Protein AF-A0A142D4W0-F1 (afdb_monomer_lite)

Structure (mmCIF, N/CA/C/O backbone):
data_AF-A0A142D4W0-F1
#
_entry.id   AF-A0A142D4W0-F1
#
loop_
_atom_site.group_PDB
_atom_site.id
_atom_site.type_symbol
_atom_site.label_atom_id
_atom_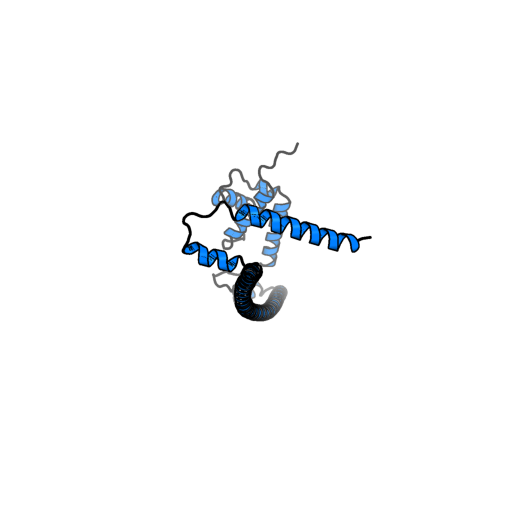site.label_alt_id
_atom_site.label_comp_id
_atom_site.label_asym_id
_atom_site.label_entity_id
_atom_site.label_seq_id
_atom_site.pdbx_PDB_ins_code
_atom_site.Cartn_x
_atom_site.Cartn_y
_atom_site.Cartn_z
_atom_site.occupancy
_atom_site.B_iso_or_equiv
_atom_site.auth_seq_id
_atom_site.auth_comp_id
_atom_site.auth_asym_id
_atom_site.auth_atom_id
_atom_site.pdbx_PDB_model_num
ATOM 1 N N . MET A 1 1 ? -23.364 27.785 -32.960 1.00 37.31 1 MET A N 1
ATOM 2 C CA . MET A 1 1 ? -23.782 26.715 -32.029 1.00 37.31 1 MET A CA 1
ATOM 3 C C . MET A 1 1 ? -22.884 25.505 -32.248 1.00 37.31 1 MET A C 1
ATOM 5 O O . MET A 1 1 ? -22.801 25.028 -33.374 1.00 37.31 1 MET A O 1
ATOM 9 N N . SER A 1 2 ? -22.108 25.099 -31.237 1.00 41.75 2 SER A N 1
ATOM 10 C CA . SER A 1 2 ? -21.179 23.963 -31.346 1.00 41.75 2 SER A CA 1
ATOM 11 C C . SER A 1 2 ? -21.981 22.665 -31.352 1.00 41.75 2 SER A C 1
ATOM 13 O O . SER A 1 2 ? -22.757 22.450 -30.429 1.00 41.75 2 SER A O 1
ATOM 15 N N . LYS A 1 3 ? -21.796 21.809 -32.367 1.00 51.06 3 LYS A N 1
ATOM 16 C CA . LYS A 1 3 ? -22.338 20.440 -32.358 1.00 51.06 3 LYS A CA 1
ATOM 17 C C . LYS A 1 3 ? -21.928 19.757 -31.052 1.00 51.06 3 LYS A C 1
ATOM 19 O O . LYS A 1 3 ? -20.747 19.806 -30.696 1.00 51.06 3 LYS A O 1
ATOM 24 N N . GLU A 1 4 ? -22.885 19.145 -30.363 1.00 53.66 4 GLU A N 1
ATOM 25 C CA . GLU A 1 4 ? -22.605 18.303 -29.202 1.00 53.66 4 GLU A CA 1
ATOM 26 C C . GLU A 1 4 ? -21.584 17.236 -29.601 1.00 53.66 4 GLU A C 1
ATOM 28 O O . GLU A 1 4 ? -21.708 16.564 -30.633 1.00 53.66 4 GLU A O 1
ATOM 33 N N . LYS A 1 5 ? -20.498 17.144 -28.831 1.00 60.66 5 LYS A N 1
ATOM 34 C CA . LYS A 1 5 ? -19.489 16.116 -29.058 1.00 60.66 5 LYS A CA 1
ATOM 35 C C . LYS A 1 5 ? -20.117 14.784 -28.670 1.00 60.66 5 LYS A C 1
ATOM 37 O O . LYS A 1 5 ? -20.466 14.595 -27.515 1.00 60.66 5 LYS A O 1
ATOM 42 N N . LYS A 1 6 ? -20.208 13.866 -29.634 1.00 72.00 6 LYS A N 1
ATOM 43 C CA . LYS A 1 6 ? -20.750 12.510 -29.448 1.00 72.00 6 LYS A CA 1
ATOM 44 C C . LYS A 1 6 ? -20.040 11.702 -28.347 1.00 72.00 6 LYS A C 1
ATOM 46 O O . LYS A 1 6 ? -20.638 10.778 -27.823 1.00 72.00 6 LYS A O 1
ATOM 51 N N . PHE A 1 7 ? -18.792 12.050 -28.028 1.00 81.31 7 PHE A N 1
ATOM 52 C CA . PHE A 1 7 ? -18.017 11.446 -26.947 1.00 81.31 7 PHE A CA 1
ATOM 53 C C . PHE A 1 7 ? -17.414 12.537 -26.067 1.00 81.31 7 PHE A C 1
ATOM 55 O O . PHE A 1 7 ? -16.844 13.513 -26.584 1.00 81.31 7 PHE A O 1
ATOM 62 N N . THR A 1 8 ? -17.528 12.369 -24.755 1.00 85.44 8 THR A N 1
ATOM 63 C CA . THR A 1 8 ? -16.923 13.263 -23.768 1.00 85.44 8 THR A CA 1
ATOM 64 C C . THR A 1 8 ? -15.415 13.030 -23.691 1.00 85.44 8 THR A C 1
ATOM 66 O O . THR A 1 8 ? -14.876 12.025 -24.160 1.00 85.44 8 THR A O 1
ATOM 69 N N . THR A 1 9 ? -14.685 13.991 -23.127 1.00 82.19 9 THR A N 1
ATOM 70 C CA . THR A 1 9 ? -13.239 13.825 -22.936 1.00 82.19 9 THR A CA 1
ATOM 71 C C . THR A 1 9 ? -12.930 12.690 -21.954 1.00 82.19 9 THR A C 1
ATOM 73 O O . THR A 1 9 ? -11.966 11.962 -22.173 1.00 82.19 9 THR A O 1
ATOM 76 N N . GLU A 1 10 ? -13.760 12.506 -20.926 1.00 82.50 10 GLU A N 1
ATOM 77 C CA . GLU A 1 10 ? -13.628 11.435 -19.929 1.00 82.50 10 GLU A CA 1
ATOM 78 C C . GLU A 1 10 ? -13.806 10.050 -20.558 1.00 82.50 10 GLU A C 1
ATOM 80 O O . GLU A 1 10 ? -12.958 9.182 -20.373 1.00 82.50 10 GLU A O 1
ATOM 85 N N . GLU A 1 11 ? -14.805 9.872 -21.426 1.00 83.69 11 GLU A N 1
ATOM 86 C CA . GLU A 1 11 ? -14.996 8.615 -22.162 1.00 83.69 11 GLU A CA 1
ATOM 87 C C . GLU A 1 11 ? -13.780 8.274 -23.035 1.00 83.69 11 GLU A C 1
ATOM 89 O O . GLU A 1 11 ? -13.332 7.128 -23.095 1.00 83.69 11 GLU A O 1
ATOM 94 N N . LEU A 1 12 ? -13.193 9.275 -23.697 1.00 87.38 12 LEU A N 1
ATOM 95 C CA . LEU A 1 12 ? -11.980 9.077 -24.493 1.00 87.38 12 LEU A CA 1
ATOM 96 C C . LEU A 1 12 ? -10.762 8.743 -23.617 1.00 87.38 12 LEU A C 1
ATOM 98 O O . LEU A 1 12 ? -9.887 7.994 -24.060 1.00 87.38 12 LEU A O 1
ATOM 102 N N . TYR A 1 13 ? -10.700 9.270 -22.391 1.00 83.94 13 TYR A N 1
ATOM 103 C CA . TYR A 1 13 ? -9.669 8.927 -21.413 1.00 83.94 13 TYR A CA 1
ATOM 104 C C . TYR A 1 13 ? -9.799 7.493 -20.917 1.00 83.94 13 TYR A C 1
ATOM 106 O O . TYR A 1 13 ? -8.798 6.777 -20.893 1.00 83.94 13 TYR A O 1
ATOM 114 N N . ASP A 1 14 ? -11.008 7.052 -20.594 1.00 82.19 14 ASP A N 1
ATOM 115 C CA . ASP A 1 14 ? -11.258 5.690 -20.131 1.00 82.19 14 ASP A CA 1
ATOM 116 C C . ASP A 1 14 ? -10.886 4.660 -21.197 1.00 82.19 14 ASP A C 1
ATOM 118 O O . ASP A 1 14 ? -10.256 3.642 -20.904 1.00 82.19 14 ASP A O 1
ATOM 122 N N . ILE A 1 15 ? -11.188 4.956 -22.462 1.00 85.38 15 ILE A N 1
ATOM 123 C CA . ILE A 1 15 ? -10.807 4.108 -23.595 1.00 85.38 15 ILE A CA 1
ATOM 124 C C . ILE A 1 15 ? -9.288 4.032 -23.747 1.00 85.38 15 ILE A C 1
ATOM 126 O O . ILE A 1 15 ? -8.749 2.950 -23.977 1.00 85.38 15 ILE A O 1
ATOM 130 N N . LEU A 1 16 ? -8.575 5.154 -23.597 1.00 83.56 16 LEU A N 1
ATOM 131 C CA . LEU A 1 16 ? -7.109 5.150 -23.602 1.00 83.56 16 LEU A CA 1
ATOM 132 C C . LEU A 1 16 ? -6.552 4.351 -22.432 1.00 83.56 16 LEU A C 1
ATOM 134 O O . LEU A 1 16 ? -5.602 3.594 -22.612 1.00 83.56 16 LEU A O 1
ATOM 138 N N . HIS A 1 17 ? -7.129 4.515 -21.244 1.00 80.69 17 HIS A N 1
ATOM 139 C CA . HIS A 1 17 ? -6.673 3.823 -20.053 1.00 80.69 17 HIS A CA 1
ATOM 140 C C . HIS A 1 17 ? -6.803 2.308 -20.221 1.00 80.69 17 HIS A C 1
ATOM 142 O O . HIS A 1 17 ? -5.811 1.598 -20.060 1.00 80.69 17 HIS A O 1
ATOM 148 N N . LYS A 1 18 ? -7.973 1.830 -20.660 1.00 81.38 18 LYS A N 1
ATOM 149 C CA . LYS A 1 18 ? -8.213 0.416 -20.985 1.00 81.38 18 LYS A CA 1
ATOM 150 C C . LYS A 1 18 ? -7.285 -0.071 -22.097 1.00 81.38 18 LYS A C 1
ATOM 152 O O . LYS A 1 18 ? -6.592 -1.066 -21.927 1.00 81.38 18 LYS A O 1
ATOM 157 N N . PHE A 1 19 ? -7.140 0.699 -23.180 1.00 81.94 19 PHE A N 1
ATOM 158 C CA . PHE A 1 19 ? -6.217 0.373 -24.272 1.00 81.94 19 PHE A CA 1
ATOM 159 C C . PHE A 1 19 ? -4.785 0.120 -23.782 1.00 81.94 19 PHE A C 1
ATOM 161 O O . PHE A 1 19 ? -4.140 -0.822 -24.244 1.00 81.94 19 PHE A O 1
ATOM 168 N N . PHE A 1 20 ? -4.276 0.932 -22.852 1.00 75.12 20 PHE A N 1
ATOM 169 C CA . PHE A 1 20 ? -2.932 0.753 -22.296 1.00 75.12 20 PHE A CA 1
ATOM 170 C C . PHE A 1 20 ? -2.852 -0.325 -21.210 1.00 75.12 20 PHE A C 1
ATOM 172 O O . PHE A 1 20 ? -1.804 -0.955 -21.079 1.00 75.12 20 PHE A O 1
ATOM 179 N N . GLN A 1 21 ? -3.920 -0.556 -20.442 1.00 73.88 21 GLN A N 1
ATOM 180 C CA . GLN A 1 21 ? -3.967 -1.639 -19.460 1.00 73.88 21 GLN A CA 1
ATOM 181 C C . GLN A 1 21 ? -3.982 -3.019 -20.127 1.00 73.88 21 GLN A C 1
ATOM 183 O O . GLN A 1 21 ? -3.229 -3.899 -19.709 1.00 73.88 21 GLN A O 1
ATOM 188 N N . ASP A 1 22 ? -4.767 -3.177 -21.190 1.00 68.50 22 ASP A N 1
ATOM 189 C CA . ASP A 1 22 ? -5.006 -4.473 -21.831 1.00 68.50 22 ASP A CA 1
ATOM 190 C C . ASP A 1 22 ? -3.903 -4.837 -22.842 1.00 68.50 22 ASP A C 1
ATOM 192 O O . ASP A 1 22 ? -3.624 -6.009 -23.090 1.00 68.50 22 ASP A O 1
ATOM 196 N N . ASN A 1 23 ? -3.181 -3.840 -23.374 1.00 64.94 23 ASN A N 1
ATOM 197 C CA . ASN A 1 23 ? -2.041 -4.050 -24.279 1.00 64.94 23 ASN A CA 1
ATOM 198 C C . ASN A 1 23 ? -0.669 -4.072 -23.582 1.00 64.94 23 ASN A C 1
ATOM 200 O O . ASN A 1 23 ? 0.351 -3.930 -24.261 1.00 64.94 23 ASN A O 1
ATOM 204 N N . LYS A 1 24 ? -0.607 -4.300 -22.261 1.00 54.06 24 LYS A N 1
ATOM 205 C CA . LYS A 1 24 ? 0.653 -4.337 -21.485 1.00 54.06 24 LYS A CA 1
ATOM 206 C C . LYS A 1 24 ? 1.750 -5.237 -22.086 1.00 54.06 24 LYS A C 1
ATOM 208 O O . LYS A 1 24 ? 2.922 -4.927 -21.906 1.00 54.06 24 LYS A O 1
ATOM 213 N N . ASN A 1 25 ? 1.392 -6.270 -22.863 1.00 46.41 25 ASN A N 1
ATOM 214 C CA . ASN A 1 25 ? 2.337 -7.250 -23.425 1.00 46.41 25 ASN A CA 1
ATOM 215 C C . ASN A 1 25 ? 2.413 -7.301 -24.970 1.00 46.41 25 ASN A C 1
ATOM 217 O O . ASN A 1 25 ? 3.112 -8.155 -25.513 1.00 46.41 25 ASN A O 1
ATOM 221 N N . LYS A 1 26 ? 1.729 -6.419 -25.720 1.00 49.38 26 LYS A N 1
ATOM 222 C CA . LYS A 1 26 ? 1.736 -6.440 -27.201 1.00 49.38 26 LYS A CA 1
ATOM 223 C C . LYS A 1 26 ? 2.353 -5.160 -27.772 1.00 49.38 26 LYS A C 1
ATOM 225 O O . LYS A 1 26 ? 1.736 -4.106 -27.754 1.00 49.38 26 LYS A O 1
ATOM 230 N N . ASN A 1 27 ? 3.581 -5.272 -28.293 1.00 53.22 27 ASN A N 1
ATOM 231 C CA . ASN A 1 27 ? 4.278 -4.326 -29.185 1.00 53.22 27 ASN A CA 1
ATOM 232 C C . ASN A 1 27 ? 3.726 -2.878 -29.213 1.00 53.22 27 ASN A C 1
ATOM 234 O O . ASN A 1 27 ? 3.114 -2.426 -30.184 1.00 53.22 27 ASN A O 1
ATOM 238 N N . ILE A 1 28 ? 4.059 -2.104 -28.176 1.00 54.72 28 ILE A N 1
ATOM 239 C CA . ILE A 1 28 ? 3.712 -0.678 -27.995 1.00 54.72 28 ILE A CA 1
ATOM 240 C C . ILE A 1 28 ? 4.308 0.226 -29.109 1.00 54.72 28 ILE A C 1
ATOM 242 O O . ILE A 1 28 ? 3.978 1.405 -29.243 1.00 54.72 28 ILE A O 1
ATOM 246 N N . LYS A 1 29 ? 5.140 -0.323 -30.005 1.00 53.28 29 LYS A N 1
ATOM 247 C CA . LYS A 1 29 ? 5.828 0.400 -31.091 1.00 53.28 29 LYS A CA 1
ATOM 248 C C . LYS A 1 29 ? 4.901 1.053 -32.134 1.00 53.28 29 LYS A C 1
ATOM 250 O O . LYS A 1 29 ? 5.391 1.811 -32.968 1.00 53.28 29 LYS A O 1
ATOM 255 N N . LYS A 1 30 ? 3.581 0.822 -32.105 1.00 60.16 30 LYS A N 1
ATOM 256 C CA . LYS A 1 30 ? 2.615 1.460 -33.025 1.00 60.16 30 LYS A CA 1
ATOM 257 C C . LYS A 1 30 ? 1.380 2.046 -32.323 1.00 60.16 30 LYS A C 1
ATOM 259 O O . LYS A 1 30 ? 0.261 1.850 -32.785 1.00 60.16 30 LYS A O 1
ATOM 264 N N . VAL A 1 31 ? 1.535 2.810 -31.237 1.00 71.31 31 VAL A N 1
ATOM 265 C CA . VAL A 1 31 ? 0.403 3.587 -30.681 1.00 71.31 31 VAL A CA 1
ATOM 266 C C . VAL A 1 31 ? -0.005 4.699 -31.662 1.00 71.31 31 VAL A C 1
ATOM 268 O O . VAL A 1 31 ? 0.710 5.692 -31.858 1.00 71.31 31 VAL A O 1
ATOM 271 N N . SER A 1 32 ? -1.170 4.536 -32.290 1.00 81.31 32 SER A N 1
ATOM 272 C CA . SER A 1 32 ? -1.795 5.505 -33.197 1.00 81.31 32 SER A CA 1
ATOM 273 C C . SER A 1 32 ? -3.272 5.680 -32.844 1.00 81.31 32 SER A C 1
ATOM 275 O O . SER A 1 32 ? -3.892 4.757 -32.318 1.00 81.31 32 SER A O 1
ATOM 277 N N . PHE A 1 33 ? -3.846 6.848 -33.151 1.00 84.81 33 PHE A N 1
ATOM 278 C CA . PHE A 1 33 ? -5.273 7.108 -32.922 1.00 84.81 33 PHE A CA 1
ATOM 279 C C . PHE A 1 33 ? -6.174 6.104 -33.651 1.00 84.81 33 PHE A C 1
ATOM 281 O O . PHE A 1 33 ? -7.212 5.723 -33.125 1.00 84.81 33 PHE A O 1
ATOM 288 N N . SER A 1 34 ? -5.751 5.628 -34.824 1.00 84.94 34 SER A N 1
ATOM 289 C CA . SER A 1 34 ? -6.462 4.594 -35.579 1.00 84.94 34 SER A CA 1
ATOM 290 C C . SER A 1 34 ? -6.482 3.256 -34.841 1.00 84.94 34 SER A C 1
ATOM 292 O O . SER A 1 34 ? -7.515 2.599 -34.799 1.00 84.94 34 SER A O 1
ATOM 294 N N . ASN A 1 35 ? -5.375 2.875 -34.199 1.00 83.38 35 ASN A N 1
ATOM 295 C CA . ASN A 1 35 ? -5.307 1.630 -33.430 1.00 83.38 35 ASN A CA 1
ATOM 296 C C . ASN A 1 35 ? -6.150 1.691 -32.153 1.00 83.38 35 ASN A C 1
ATOM 298 O O . ASN A 1 35 ? -6.781 0.701 -31.800 1.00 83.38 35 ASN A O 1
ATOM 302 N N . ILE A 1 36 ? -6.190 2.851 -31.495 1.00 85.44 36 ILE A N 1
ATOM 303 C CA . ILE A 1 36 ? -7.017 3.073 -30.301 1.00 85.44 36 ILE A CA 1
ATOM 304 C C . ILE A 1 36 ? -8.504 3.057 -30.671 1.00 85.44 36 ILE A C 1
ATOM 306 O O . ILE A 1 36 ? -9.298 2.414 -29.994 1.00 85.44 36 ILE A O 1
ATOM 310 N N . ALA A 1 37 ? -8.884 3.703 -31.778 1.00 86.50 37 ALA A N 1
ATOM 311 C CA . ALA A 1 37 ? -10.260 3.668 -32.268 1.00 86.50 37 ALA A CA 1
ATOM 312 C C . ALA A 1 37 ? -10.690 2.250 -32.668 1.00 86.50 37 ALA A C 1
ATOM 314 O O . ALA A 1 37 ? -11.797 1.830 -32.343 1.00 86.50 37 ALA A O 1
ATOM 315 N N . ARG A 1 38 ? -9.796 1.489 -33.314 1.00 85.00 38 ARG A N 1
ATOM 316 C CA . ARG A 1 38 ? -10.044 0.084 -33.644 1.00 85.00 38 ARG A CA 1
ATOM 317 C C . ARG A 1 38 ? -10.259 -0.763 -32.388 1.00 85.00 38 ARG A C 1
ATOM 319 O O . ARG A 1 38 ? -11.248 -1.477 -32.327 1.00 85.00 38 ARG A O 1
ATOM 326 N N . TYR A 1 39 ? -9.405 -0.618 -31.373 1.00 87.19 39 TYR A N 1
ATOM 327 C CA . TYR A 1 39 ? -9.573 -1.289 -30.077 1.00 87.19 39 TYR A CA 1
ATOM 328 C C . TYR A 1 39 ? -10.925 -0.968 -29.432 1.00 87.19 39 TYR A C 1
ATOM 330 O O . TYR A 1 39 ? -11.657 -1.861 -29.021 1.00 87.19 39 TYR A O 1
ATOM 338 N N . ALA A 1 40 ? -11.297 0.311 -29.405 1.00 85.62 40 ALA A N 1
ATOM 339 C CA . ALA A 1 40 ? -12.566 0.741 -28.836 1.00 85.62 40 ALA A CA 1
ATOM 340 C C . ALA A 1 40 ? -13.778 0.126 -29.557 1.00 85.62 40 ALA A C 1
ATOM 342 O O . ALA A 1 40 ? -14.788 -0.171 -28.926 1.00 85.62 40 ALA A O 1
ATOM 343 N N . LYS A 1 41 ? -13.670 -0.089 -30.871 1.00 86.81 41 LYS A N 1
ATOM 344 C CA . LYS A 1 41 ? -14.732 -0.675 -31.691 1.00 86.81 41 LYS A CA 1
ATOM 345 C C . LYS A 1 41 ? -14.795 -2.201 -31.587 1.00 86.81 41 LYS A C 1
ATOM 347 O O . LYS A 1 41 ? -15.884 -2.754 -31.487 1.00 86.81 41 LYS A O 1
ATOM 352 N N . GLU A 1 42 ? -13.647 -2.867 -31.657 1.00 84.06 42 GLU A N 1
ATOM 353 C CA . GLU A 1 42 ? -13.553 -4.329 -31.758 1.00 84.06 42 GLU A CA 1
ATOM 354 C C . GLU A 1 42 ? -13.590 -5.010 -30.387 1.00 84.06 42 GLU A C 1
ATOM 356 O O . GLU A 1 42 ? -14.298 -5.998 -30.238 1.00 84.06 42 GLU A O 1
ATOM 361 N N . GLU A 1 43 ? -12.902 -4.454 -29.387 1.00 85.56 43 GLU A N 1
ATOM 362 C CA . GLU A 1 43 ? -12.722 -5.081 -28.066 1.00 85.56 43 GLU A CA 1
ATOM 363 C C . GLU A 1 43 ? -13.661 -4.490 -27.008 1.00 85.56 43 GLU A C 1
ATOM 365 O O . GLU A 1 43 ? -14.189 -5.203 -26.162 1.00 85.56 43 GLU A O 1
ATOM 370 N N . LEU A 1 44 ? -13.905 -3.174 -27.055 1.00 85.69 44 LEU A N 1
ATOM 371 C CA . LEU A 1 44 ? -14.833 -2.506 -26.128 1.00 85.69 44 LEU A CA 1
ATOM 372 C C . LEU A 1 44 ? -16.253 -2.356 -26.695 1.00 85.69 44 LEU A C 1
ATOM 374 O O . LEU A 1 44 ? -17.134 -1.848 -26.005 1.00 85.69 44 LEU A O 1
ATOM 378 N N . HIS A 1 45 ? -16.470 -2.770 -27.947 1.00 85.56 45 HIS A N 1
ATOM 379 C CA . HIS A 1 45 ? -17.757 -2.711 -28.649 1.00 85.56 45 HIS A CA 1
ATOM 380 C C . HIS A 1 45 ? -18.430 -1.321 -28.667 1.00 85.56 45 HIS A C 1
ATOM 382 O O . HIS A 1 45 ? -19.654 -1.204 -28.747 1.00 85.56 45 HIS A O 1
ATOM 388 N N . ILE A 1 46 ? -17.640 -0.242 -28.643 1.00 85.00 46 ILE A N 1
ATOM 389 C CA . ILE A 1 46 ? -18.138 1.140 -28.651 1.00 85.00 46 ILE A CA 1
ATOM 390 C C . ILE A 1 46 ? -18.469 1.557 -30.087 1.00 85.00 46 ILE A C 1
ATOM 392 O O . ILE A 1 46 ? -17.594 1.703 -30.946 1.00 85.00 46 ILE A O 1
ATOM 396 N N . GLN A 1 47 ? -19.754 1.773 -30.365 1.00 83.62 47 GLN A N 1
ATOM 397 C CA . GLN A 1 47 ? -20.227 2.074 -31.714 1.00 83.62 47 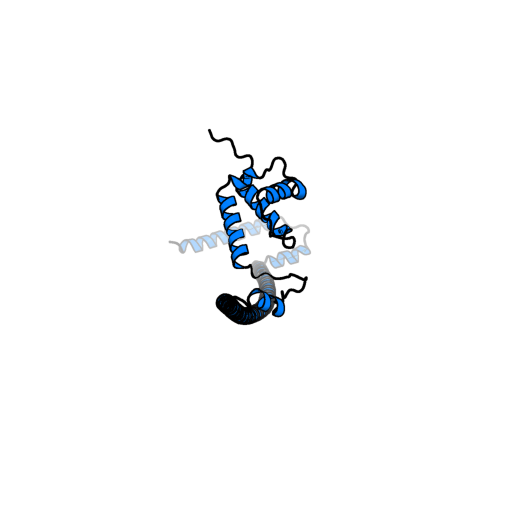GLN A CA 1
ATOM 398 C C . GLN A 1 47 ? -20.002 3.535 -32.123 1.00 83.62 47 GLN A C 1
ATOM 400 O O . GLN A 1 47 ? -20.314 4.483 -31.404 1.00 83.62 47 GLN A O 1
ATOM 405 N N . GLY A 1 48 ? -19.525 3.729 -33.356 1.00 83.38 48 GLY A N 1
ATOM 406 C CA . GLY A 1 48 ? -19.369 5.050 -33.970 1.00 83.38 48 GLY A CA 1
ATOM 407 C C . GLY A 1 48 ? -18.184 5.864 -33.451 1.00 83.38 48 GLY A C 1
ATOM 408 O O . GLY A 1 48 ? -18.119 7.061 -33.738 1.00 83.38 48 GLY A O 1
ATOM 409 N N . ILE A 1 49 ? -17.273 5.236 -32.704 1.00 86.31 49 ILE A N 1
ATOM 410 C CA . ILE A 1 49 ? -15.982 5.822 -32.364 1.00 86.31 49 ILE A CA 1
ATOM 411 C C . ILE A 1 49 ? -15.003 5.666 -33.527 1.00 86.31 49 ILE A C 1
ATOM 413 O O . ILE A 1 49 ? -14.947 4.646 -34.203 1.00 86.31 49 ILE A O 1
ATOM 417 N N . GLU A 1 50 ? -14.226 6.714 -33.759 1.00 88.31 50 GLU A N 1
ATOM 418 C CA . GLU A 1 50 ? -13.367 6.878 -34.933 1.00 88.31 50 GLU A CA 1
ATOM 419 C C . GLU A 1 50 ? -12.108 7.645 -34.536 1.00 88.31 50 GLU A C 1
ATOM 421 O O . GLU A 1 50 ? -12.120 8.410 -33.565 1.00 88.31 50 GLU A O 1
ATOM 426 N N . TYR A 1 51 ? -11.031 7.499 -35.312 1.00 87.06 51 TYR A N 1
ATOM 427 C CA . TYR A 1 51 ? -9.717 8.073 -34.988 1.00 87.06 51 TYR A CA 1
ATOM 428 C C . TYR A 1 51 ? -9.755 9.593 -34.732 1.00 87.06 51 TYR A C 1
ATOM 430 O O . TYR A 1 51 ? -9.009 10.108 -33.893 1.00 87.06 51 TYR A O 1
ATOM 438 N N . TYR A 1 52 ? -10.633 10.320 -35.435 1.00 86.56 52 TYR A N 1
ATOM 439 C CA . TYR A 1 52 ? -10.715 11.776 -35.349 1.00 86.56 52 TYR A CA 1
ATOM 440 C C . TYR A 1 52 ? -11.303 12.272 -34.022 1.00 86.56 52 TYR A C 1
ATOM 442 O O . TYR A 1 52 ? -11.069 13.426 -33.659 1.00 86.56 52 TYR A O 1
ATOM 450 N N . HIS A 1 53 ? -12.032 11.427 -33.283 1.00 86.38 53 HIS A N 1
ATOM 451 C CA . HIS A 1 53 ? -12.547 11.778 -31.956 1.00 86.38 53 HIS A CA 1
ATOM 452 C C . HIS A 1 53 ? -11.398 11.971 -30.960 1.00 86.38 53 HIS A C 1
ATOM 454 O O . HIS A 1 53 ? -11.404 12.921 -30.180 1.00 86.38 53 HIS A O 1
ATOM 460 N N . PHE A 1 54 ? -10.354 11.148 -31.069 1.00 84.38 54 PHE A N 1
ATOM 461 C CA . PHE A 1 54 ? -9.140 11.283 -30.270 1.00 84.38 54 PHE A CA 1
ATOM 462 C C . PHE A 1 54 ? -8.221 12.388 -30.803 1.00 84.38 54 PHE A C 1
ATOM 464 O O . PHE A 1 54 ? -7.709 13.193 -30.030 1.00 84.38 54 PHE A O 1
ATOM 471 N N . SER A 1 55 ? -8.019 12.469 -32.125 1.00 82.81 55 SER A N 1
ATOM 472 C CA . SER A 1 55 ? -7.034 13.398 -32.701 1.00 82.81 55 SER A CA 1
ATOM 473 C C . SER A 1 55 ? -7.424 14.874 -32.560 1.00 82.81 55 SER A C 1
ATOM 475 O O . SER A 1 55 ? -6.548 15.736 -32.470 1.00 82.81 55 SER A O 1
ATOM 477 N N . ARG A 1 56 ? -8.731 15.178 -32.559 1.00 83.69 56 ARG A N 1
ATOM 478 C CA . ARG A 1 56 ? -9.270 16.542 -32.415 1.00 83.69 56 ARG A CA 1
ATOM 479 C C . ARG A 1 56 ? -9.378 16.993 -30.956 1.00 83.69 56 ARG A C 1
ATOM 481 O O . ARG A 1 56 ? -9.571 18.184 -30.714 1.00 83.69 56 ARG A O 1
ATOM 488 N N . ASN A 1 57 ? -9.251 16.080 -29.992 1.00 84.12 57 ASN A N 1
ATOM 489 C CA . ASN A 1 57 ? -9.260 16.419 -28.576 1.00 84.12 57 ASN A CA 1
ATOM 490 C C . ASN A 1 57 ? -7.834 16.772 -28.112 1.00 84.12 57 ASN A C 1
ATOM 492 O O . ASN A 1 57 ? -6.937 15.927 -28.111 1.00 84.12 57 ASN A O 1
ATOM 496 N N . LYS A 1 58 ? -7.612 18.047 -27.756 1.00 82.44 58 LYS A N 1
ATOM 497 C CA . LYS A 1 58 ? -6.285 18.568 -27.383 1.00 82.44 58 LYS A CA 1
ATOM 498 C C . LYS A 1 58 ? -5.707 17.867 -26.151 1.00 82.44 58 LYS A C 1
ATOM 500 O O . LYS A 1 58 ? -4.514 17.580 -26.140 1.00 82.44 58 LYS A O 1
ATOM 505 N N . GLU A 1 59 ? -6.537 17.567 -25.157 1.00 81.31 59 GLU A N 1
ATOM 506 C CA . GLU A 1 59 ? -6.107 16.941 -23.901 1.00 81.31 59 GLU A CA 1
ATOM 507 C C . GLU A 1 59 ? -5.635 15.503 -24.132 1.00 81.31 59 GLU A C 1
ATOM 509 O O . GLU A 1 59 ? -4.513 15.139 -23.784 1.00 81.31 59 GLU A O 1
ATOM 514 N N . ILE A 1 60 ? -6.435 14.729 -24.865 1.00 82.75 60 ILE A N 1
ATOM 515 C CA . ILE A 1 60 ? -6.093 13.372 -25.300 1.00 82.75 60 ILE A CA 1
ATOM 516 C C . ILE A 1 60 ? -4.800 13.349 -26.127 1.00 82.75 60 ILE A C 1
ATOM 518 O O . ILE A 1 60 ? -3.924 12.505 -25.925 1.00 82.75 60 ILE A O 1
ATOM 522 N N . ASN A 1 61 ? -4.650 14.292 -27.057 1.00 80.00 61 ASN A N 1
ATOM 523 C CA . ASN A 1 61 ? -3.461 14.388 -27.897 1.00 80.00 61 ASN A CA 1
ATOM 524 C C . ASN A 1 61 ? -2.201 14.690 -27.068 1.00 80.00 61 ASN A C 1
ATOM 526 O O . ASN A 1 61 ? -1.163 14.055 -27.270 1.00 80.00 61 ASN A O 1
ATOM 530 N N . ASN A 1 62 ? -2.297 15.600 -26.095 1.00 80.00 62 ASN A N 1
ATOM 531 C CA . ASN A 1 62 ? -1.206 15.885 -25.164 1.00 80.00 62 ASN A CA 1
ATOM 532 C C . ASN A 1 62 ? -0.829 14.642 -24.352 1.00 80.00 62 ASN A C 1
ATOM 534 O O . ASN A 1 62 ? 0.351 14.301 -24.284 1.00 80.00 62 ASN A O 1
ATOM 538 N N . ARG A 1 63 ? -1.816 13.890 -23.855 1.00 76.88 63 ARG A N 1
ATOM 539 C CA . ARG A 1 63 ? -1.563 12.670 -23.083 1.00 76.88 63 ARG A CA 1
ATOM 540 C C . ARG A 1 63 ? -0.844 11.585 -23.886 1.00 76.88 63 ARG A C 1
ATOM 542 O O . ARG A 1 63 ? 0.085 10.950 -23.391 1.00 76.88 63 ARG A O 1
ATOM 549 N N . ILE A 1 64 ? -1.212 11.395 -25.153 1.00 74.69 64 ILE A N 1
ATOM 550 C CA . ILE A 1 64 ? -0.508 10.449 -26.034 1.00 74.69 64 ILE A CA 1
ATOM 551 C C . ILE A 1 64 ? 0.909 10.931 -26.357 1.00 74.69 64 ILE A C 1
ATOM 553 O O . ILE A 1 64 ? 1.819 10.109 -26.484 1.00 74.69 64 ILE A O 1
ATOM 557 N N . LYS A 1 65 ? 1.131 12.242 -26.500 1.00 76.75 65 LYS A N 1
ATOM 558 C CA . LYS A 1 65 ? 2.479 12.796 -26.696 1.00 76.75 65 LYS A CA 1
ATOM 559 C C . LYS A 1 65 ? 3.364 12.577 -25.471 1.00 76.75 65 LYS A C 1
ATOM 561 O O . LYS A 1 65 ? 4.505 12.163 -25.652 1.00 76.75 65 LYS A O 1
ATOM 566 N N . GLU A 1 66 ? 2.842 12.796 -24.265 1.00 70.06 66 GLU A N 1
ATOM 567 C CA . GLU A 1 66 ? 3.533 12.480 -23.007 1.00 70.06 66 GLU A CA 1
ATOM 568 C C . GLU A 1 66 ? 3.920 11.002 -22.951 1.00 70.06 66 GLU A C 1
ATOM 570 O O . GLU A 1 66 ? 5.085 10.681 -22.738 1.00 70.06 66 GLU A O 1
ATOM 575 N N . PHE A 1 67 ? 2.979 10.108 -23.263 1.00 68.12 67 PHE A N 1
ATOM 576 C CA . PHE A 1 67 ? 3.229 8.667 -23.289 1.00 68.12 67 PHE A CA 1
ATOM 577 C C . PHE A 1 67 ? 4.277 8.255 -24.338 1.00 68.12 67 PHE A C 1
ATOM 579 O O . PHE A 1 67 ? 5.131 7.404 -24.106 1.00 68.12 67 PHE A O 1
ATOM 586 N N . LYS A 1 68 ? 4.259 8.877 -25.521 1.00 66.31 68 LYS A N 1
ATOM 587 C CA . LYS A 1 68 ? 5.289 8.648 -26.547 1.00 66.31 68 LYS A CA 1
ATOM 588 C C . LYS A 1 68 ? 6.655 9.202 -26.145 1.00 66.31 68 LYS A C 1
ATOM 590 O O . LYS A 1 68 ? 7.660 8.711 -26.653 1.00 66.31 68 LYS A O 1
ATOM 595 N N . LYS A 1 69 ? 6.701 10.232 -25.297 1.00 64.88 69 LYS A N 1
ATOM 596 C CA . LYS A 1 69 ? 7.942 10.825 -24.794 1.00 64.88 69 LYS A CA 1
ATOM 597 C C . LYS A 1 69 ? 8.584 9.926 -23.739 1.00 64.88 69 LYS A C 1
ATOM 599 O O . LYS A 1 69 ? 9.757 9.611 -23.899 1.00 64.88 69 LYS A O 1
ATOM 604 N N . THR A 1 70 ? 7.810 9.423 -22.774 1.00 56.56 70 THR A N 1
ATOM 605 C CA . THR A 1 70 ? 8.292 8.418 -21.809 1.00 56.56 70 THR A CA 1
ATOM 606 C C . THR A 1 70 ? 8.800 7.160 -22.515 1.00 56.56 70 THR A C 1
ATOM 608 O O . THR A 1 70 ? 9.871 6.667 -22.193 1.00 56.56 70 THR A O 1
ATOM 611 N N . LEU A 1 71 ? 8.118 6.708 -23.573 1.00 53.88 71 LEU A N 1
ATOM 612 C CA . LEU A 1 71 ? 8.593 5.592 -24.399 1.00 53.88 71 LEU A CA 1
ATOM 613 C C . LEU A 1 71 ? 9.887 5.872 -25.171 1.00 53.88 71 LEU A C 1
ATOM 615 O O . LEU A 1 71 ? 10.604 4.927 -25.465 1.00 53.88 71 LEU A O 1
ATOM 619 N N . LYS A 1 72 ? 10.164 7.120 -25.573 1.00 50.47 72 LYS A N 1
ATOM 620 C CA . LYS A 1 72 ? 11.368 7.484 -26.344 1.00 50.47 72 LYS A CA 1
ATOM 621 C C . LYS A 1 72 ? 12.601 7.685 -25.467 1.00 50.47 72 LYS A C 1
ATOM 623 O O . LYS A 1 72 ? 13.706 7.491 -25.963 1.00 50.47 72 LYS A O 1
ATOM 628 N N . GLU A 1 73 ? 12.416 8.069 -24.208 1.00 49.53 73 GLU A N 1
ATOM 629 C CA . GLU A 1 73 ? 13.501 8.183 -23.227 1.00 49.53 73 GLU A CA 1
ATOM 630 C C . GLU A 1 73 ? 14.049 6.796 -22.812 1.00 49.53 73 GLU A C 1
ATOM 632 O O . GLU A 1 73 ? 15.210 6.706 -22.427 1.00 49.53 73 GLU A O 1
ATOM 637 N N . ASP A 1 74 ? 13.283 5.715 -23.032 1.00 42.66 74 ASP A N 1
ATOM 638 C CA . ASP A 1 74 ? 13.626 4.330 -22.652 1.00 42.66 74 ASP A CA 1
ATOM 639 C C . ASP A 1 74 ? 14.163 3.419 -23.788 1.00 42.66 74 ASP A C 1
ATOM 641 O O . ASP A 1 74 ? 14.400 2.229 -23.565 1.00 42.66 74 ASP A O 1
ATOM 645 N N . ILE A 1 75 ? 14.396 3.903 -25.019 1.00 42.09 75 ILE A N 1
ATOM 646 C CA . ILE A 1 75 ? 14.833 3.018 -26.129 1.00 42.09 75 ILE A CA 1
ATOM 647 C C . ILE A 1 75 ? 16.362 2.922 -26.218 1.00 42.09 75 ILE A C 1
ATOM 649 O O . ILE A 1 75 ? 16.995 3.458 -27.128 1.00 42.09 75 ILE A O 1
ATOM 653 N N . VAL A 1 76 ? 16.946 2.130 -25.320 1.00 42.94 76 VAL A N 1
ATOM 654 C CA . VAL A 1 76 ? 18.036 1.222 -25.706 1.00 42.94 76 VAL A CA 1
ATOM 655 C C . VAL A 1 76 ? 17.364 0.020 -26.382 1.00 42.94 76 VAL A C 1
ATOM 657 O O . VAL A 1 76 ? 16.356 -0.491 -25.898 1.00 42.94 76 VAL A O 1
ATOM 660 N N . GLN A 1 77 ? 17.839 -0.393 -27.560 1.00 38.81 77 GLN A N 1
ATOM 661 C CA . GLN A 1 77 ? 17.272 -1.541 -28.273 1.00 38.81 77 GLN A CA 1
ATOM 662 C C . GLN A 1 77 ? 17.544 -2.830 -27.487 1.00 38.81 77 GLN A C 1
ATOM 664 O O . GLN A 1 77 ? 18.608 -3.427 -27.604 1.00 38.81 77 GLN A O 1
ATOM 669 N N . TYR A 1 78 ? 16.567 -3.247 -26.691 1.00 37.06 78 TYR A N 1
ATOM 670 C CA . TYR A 1 78 ? 16.558 -4.521 -25.989 1.00 37.06 78 TYR A CA 1
ATOM 671 C C . TYR A 1 78 ? 15.817 -5.577 -26.822 1.00 37.06 78 TYR A C 1
ATOM 673 O O . TYR A 1 78 ? 14.659 -5.387 -27.206 1.00 37.06 78 TYR A O 1
ATOM 681 N N . THR A 1 79 ? 16.485 -6.692 -27.120 1.00 37.22 79 THR A N 1
ATOM 682 C CA . THR A 1 79 ? 15.849 -7.928 -27.590 1.00 37.22 79 THR A CA 1
ATOM 683 C C . THR A 1 79 ? 15.163 -8.577 -26.391 1.00 37.22 79 THR A C 1
ATOM 685 O O . THR A 1 79 ? 15.829 -9.127 -25.518 1.00 37.22 79 THR A O 1
ATOM 688 N N . ALA A 1 80 ? 13.842 -8.439 -26.300 1.00 37.12 80 ALA A N 1
ATOM 689 C CA . ALA A 1 80 ? 13.056 -9.070 -25.248 1.00 37.12 80 ALA A CA 1
ATOM 690 C C . ALA A 1 80 ? 12.790 -10.534 -25.626 1.00 37.12 80 ALA A C 1
ATOM 692 O O . ALA A 1 80 ? 11.820 -10.822 -26.322 1.00 37.12 80 ALA A O 1
ATOM 693 N N . ASP A 1 81 ? 13.658 -11.438 -25.177 1.00 35.47 81 ASP A N 1
ATOM 694 C CA . ASP A 1 81 ? 13.189 -12.760 -24.759 1.00 35.47 81 ASP A CA 1
ATOM 695 C C . ASP A 1 81 ? 12.572 -12.609 -23.363 1.00 35.47 81 ASP A C 1
ATOM 697 O O . ASP A 1 81 ? 12.989 -11.743 -22.597 1.00 35.47 81 ASP A O 1
ATOM 701 N N . ASN A 1 82 ? 11.562 -13.419 -23.035 1.00 37.72 82 ASN A N 1
ATOM 702 C CA . ASN A 1 82 ? 10.732 -13.345 -21.816 1.00 37.72 82 ASN A CA 1
ATOM 703 C C . ASN A 1 82 ? 11.479 -13.505 -20.466 1.00 37.72 82 ASN A C 1
ATOM 705 O O . ASN A 1 82 ? 10.860 -13.784 -19.440 1.00 37.72 82 ASN A O 1
ATOM 709 N N . SER A 1 83 ? 12.793 -13.317 -20.414 1.00 35.88 83 SER A N 1
ATOM 710 C CA . SER A 1 83 ? 13.510 -13.059 -19.174 1.00 35.88 83 SER A CA 1
ATOM 711 C C . SER A 1 83 ? 13.350 -11.590 -18.780 1.00 35.88 83 SER A C 1
ATOM 713 O O . SER A 1 83 ? 13.682 -10.691 -19.545 1.00 35.88 83 SER A O 1
ATOM 715 N N . TYR A 1 84 ? 12.938 -11.334 -17.537 1.00 35.97 84 TYR A N 1
ATOM 716 C CA . TYR A 1 84 ? 12.879 -10.007 -16.897 1.00 35.97 84 TYR A CA 1
ATOM 717 C C . TYR A 1 84 ? 14.210 -9.216 -16.897 1.00 35.97 84 TYR A C 1
ATOM 719 O O . TYR A 1 84 ? 14.271 -8.099 -16.392 1.00 35.97 84 TYR A O 1
ATOM 727 N N . PHE A 1 85 ? 15.270 -9.778 -17.477 1.00 37.28 85 PHE A N 1
ATOM 728 C CA . PHE A 1 85 ? 16.517 -9.120 -17.820 1.00 37.28 85 PHE A CA 1
ATOM 729 C C . PHE A 1 85 ? 16.689 -9.126 -19.336 1.00 37.28 85 PHE A C 1
ATOM 731 O O . PHE A 1 85 ? 16.923 -10.171 -19.945 1.00 37.28 85 PHE A O 1
ATOM 738 N N . ALA A 1 86 ? 16.611 -7.949 -19.946 1.00 48.53 86 ALA A N 1
ATOM 739 C CA . ALA A 1 86 ? 17.092 -7.780 -21.300 1.00 48.53 86 ALA A CA 1
ATOM 740 C C . ALA A 1 86 ? 18.617 -7.644 -21.256 1.00 48.53 86 ALA A C 1
ATOM 742 O O . ALA A 1 86 ? 19.158 -6.621 -20.837 1.00 48.53 86 ALA A O 1
ATOM 743 N N . ASN A 1 87 ? 19.320 -8.700 -21.652 1.00 51.56 87 ASN A N 1
ATOM 744 C CA . ASN A 1 87 ? 20.774 -8.685 -21.689 1.00 51.56 87 ASN A CA 1
ATOM 745 C C . ASN A 1 87 ? 21.260 -7.874 -22.895 1.00 51.56 87 ASN A C 1
ATOM 747 O O . ASN A 1 87 ? 20.838 -8.105 -24.028 1.00 51.56 87 ASN A O 1
ATOM 751 N N . LEU A 1 88 ? 22.177 -6.933 -22.661 1.00 63.56 88 LEU A N 1
ATOM 752 C CA . LEU A 1 88 ? 22.868 -6.235 -23.742 1.00 63.56 88 LEU A CA 1
ATOM 753 C C . LEU A 1 88 ? 23.723 -7.244 -24.522 1.00 63.56 88 LEU A C 1
ATOM 755 O O . LEU A 1 88 ? 24.656 -7.826 -23.967 1.00 63.56 88 LEU A O 1
ATOM 759 N N . ASN A 1 89 ? 23.463 -7.417 -25.821 1.00 72.88 89 ASN A N 1
ATOM 760 C CA . ASN A 1 89 ? 24.370 -8.166 -26.691 1.00 72.88 89 ASN A CA 1
ATOM 761 C C . ASN A 1 89 ? 25.650 -7.345 -26.929 1.00 72.88 89 ASN A C 1
ATOM 763 O O . ASN A 1 89 ? 25.753 -6.586 -27.893 1.00 72.88 89 ASN A O 1
ATOM 767 N N . VAL A 1 90 ? 26.632 -7.495 -26.035 1.00 75.25 90 VAL A N 1
ATOM 768 C CA . VAL A 1 90 ? 27.882 -6.714 -26.036 1.00 75.25 90 VAL A CA 1
ATOM 769 C C . VAL A 1 90 ? 28.632 -6.842 -27.362 1.00 75.25 90 VAL A C 1
ATOM 771 O O . VAL A 1 90 ? 29.140 -5.852 -27.883 1.00 75.25 90 VAL A O 1
ATOM 774 N N . LYS A 1 91 ? 28.670 -8.044 -27.952 1.00 72.56 91 LYS A N 1
ATOM 775 C CA . LYS A 1 91 ? 29.381 -8.287 -29.217 1.00 72.56 91 LYS A CA 1
ATOM 776 C C . LYS A 1 91 ? 28.778 -7.482 -30.364 1.00 72.56 91 LYS A C 1
ATOM 778 O O . LYS A 1 91 ? 29.513 -6.901 -31.156 1.00 72.56 91 LYS A O 1
ATOM 783 N N . GLU A 1 92 ? 27.456 -7.451 -30.459 1.00 70.81 92 GLU A N 1
ATOM 784 C CA . GLU A 1 92 ? 26.746 -6.724 -31.512 1.00 70.81 92 GLU A CA 1
ATOM 785 C C . GLU A 1 92 ? 26.766 -5.213 -31.265 1.00 70.81 92 GLU A C 1
ATOM 787 O O . GLU A 1 92 ? 27.065 -4.442 -32.173 1.00 70.81 92 GLU A O 1
ATOM 792 N N . PHE A 1 93 ? 26.601 -4.795 -30.009 1.00 74.81 93 PHE A N 1
ATOM 793 C CA . PHE A 1 93 ? 26.732 -3.403 -29.591 1.00 74.81 93 PHE A CA 1
ATOM 794 C C . PHE A 1 93 ? 28.106 -2.811 -29.939 1.00 74.81 93 PHE A C 1
ATOM 796 O O . PHE A 1 93 ? 28.177 -1.720 -30.508 1.00 74.81 93 PHE A O 1
ATOM 803 N N . VAL A 1 94 ? 29.197 -3.532 -29.651 1.00 79.75 94 VAL A N 1
ATOM 804 C CA . VAL A 1 94 ? 30.556 -3.086 -29.992 1.00 79.75 94 VAL A CA 1
ATOM 805 C C . VAL A 1 94 ? 30.744 -3.058 -31.507 1.00 79.75 94 VAL A C 1
ATOM 807 O O . VAL A 1 94 ? 31.192 -2.044 -32.033 1.00 79.75 94 VAL A O 1
ATOM 810 N N . LYS A 1 95 ? 30.337 -4.112 -32.231 1.00 78.31 95 LYS A N 1
ATOM 811 C CA . LYS A 1 95 ? 30.441 -4.165 -33.702 1.00 78.31 95 LYS A CA 1
ATOM 812 C C . LYS A 1 95 ? 29.728 -2.995 -34.384 1.00 78.31 95 LYS A C 1
ATOM 814 O O . LYS A 1 95 ? 30.303 -2.373 -35.270 1.00 78.31 95 LYS A O 1
ATOM 819 N N . CYS A 1 96 ? 28.512 -2.657 -33.957 1.00 75.19 96 CYS A N 1
ATOM 820 C CA . CYS A 1 96 ? 27.727 -1.567 -34.545 1.00 75.19 96 CYS A CA 1
ATOM 821 C C . CYS A 1 96 ? 28.308 -0.168 -34.290 1.00 75.19 96 CYS A C 1
ATOM 823 O O . CYS A 1 96 ? 27.954 0.772 -35.000 1.00 75.19 96 CYS A O 1
ATOM 825 N N . ASN A 1 97 ? 29.180 -0.012 -33.291 1.00 79.19 97 ASN A N 1
ATOM 826 C CA . ASN A 1 97 ? 29.755 1.279 -32.908 1.00 79.19 97 ASN A CA 1
ATOM 827 C C . ASN A 1 97 ? 31.285 1.332 -33.078 1.00 79.19 97 ASN A C 1
ATOM 829 O O . ASN A 1 97 ? 31.894 2.340 -32.735 1.00 79.19 97 ASN A O 1
ATOM 833 N N . ILE A 1 98 ? 31.909 0.291 -33.642 1.00 81.06 98 ILE A N 1
ATOM 834 C CA . ILE A 1 98 ? 33.374 0.160 -33.722 1.00 81.06 98 ILE A CA 1
ATOM 835 C C . ILE A 1 98 ? 34.033 1.265 -34.556 1.00 81.06 98 ILE A C 1
ATOM 837 O O . ILE A 1 98 ? 35.128 1.715 -34.241 1.00 81.06 98 ILE A O 1
ATOM 841 N N . ASN A 1 99 ? 33.323 1.759 -35.574 1.00 86.44 99 ASN A N 1
ATOM 842 C CA . ASN A 1 99 ? 33.788 2.831 -36.453 1.00 86.44 99 ASN A CA 1
ATOM 843 C C . ASN A 1 99 ? 33.457 4.237 -35.915 1.00 86.44 99 ASN A C 1
ATOM 845 O O . ASN A 1 99 ? 33.702 5.224 -36.602 1.00 86.44 99 ASN A O 1
ATOM 849 N N . ASN A 1 100 ? 32.860 4.352 -34.721 1.00 86.00 100 ASN A N 1
ATOM 850 C CA . ASN A 1 100 ? 32.539 5.635 -34.091 1.00 86.00 100 ASN A CA 1
ATOM 851 C C . ASN A 1 100 ? 32.843 5.595 -32.576 1.00 86.00 100 ASN A C 1
ATOM 853 O O . ASN A 1 100 ? 31.933 5.380 -31.764 1.00 86.00 100 ASN A O 1
ATOM 857 N N . PRO A 1 101 ? 34.120 5.798 -32.192 1.00 85.06 101 PRO A N 1
ATOM 858 C CA . PRO A 1 101 ? 34.574 5.711 -30.803 1.00 85.06 101 PRO A CA 1
ATOM 859 C C . PRO A 1 101 ? 33.854 6.681 -29.858 1.00 85.06 101 PRO A C 1
ATOM 861 O O . PRO A 1 101 ? 33.448 6.282 -28.769 1.00 85.06 101 PRO A O 1
ATOM 864 N N . ASP A 1 102 ? 33.610 7.922 -30.285 1.00 83.81 102 ASP A N 1
ATOM 865 C CA . ASP A 1 102 ? 32.944 8.938 -29.456 1.00 83.81 102 ASP A CA 1
ATOM 866 C C . ASP A 1 102 ? 31.505 8.544 -29.113 1.00 83.81 102 ASP A C 1
ATOM 868 O O . ASP A 1 102 ? 31.039 8.696 -27.978 1.00 83.81 102 ASP A O 1
ATOM 872 N N . ARG A 1 103 ? 30.787 7.976 -30.090 1.00 79.94 103 ARG A N 1
ATOM 873 C CA . ARG A 1 103 ? 29.443 7.441 -29.869 1.00 79.94 103 ARG A CA 1
ATOM 874 C C . ARG A 1 103 ? 29.469 6.265 -28.897 1.00 79.94 103 ARG A C 1
ATOM 876 O O . ARG A 1 103 ? 28.594 6.190 -28.035 1.00 79.94 103 ARG A O 1
ATOM 883 N N . LEU A 1 104 ? 30.446 5.367 -29.022 1.00 81.56 104 LEU A N 1
ATOM 884 C CA . LEU A 1 104 ? 30.601 4.226 -28.121 1.00 81.56 104 LEU A CA 1
ATOM 885 C C . LEU A 1 104 ? 30.854 4.687 -26.678 1.00 81.56 104 LEU A C 1
ATOM 887 O O . LEU A 1 104 ? 30.160 4.230 -25.771 1.00 81.56 104 LEU A O 1
ATOM 891 N N . ILE A 1 105 ? 31.770 5.640 -26.476 1.00 81.06 105 ILE A N 1
ATOM 892 C CA . ILE A 1 105 ? 32.068 6.233 -25.162 1.00 81.06 105 ILE A CA 1
ATOM 893 C C . ILE A 1 105 ? 30.802 6.838 -24.552 1.00 81.06 105 ILE A C 1
ATOM 895 O O . ILE A 1 105 ? 30.448 6.518 -23.418 1.00 81.06 105 ILE A O 1
ATOM 899 N N . LYS A 1 106 ? 30.065 7.650 -25.319 1.00 80.56 106 LYS A N 1
ATOM 900 C CA . LYS A 1 106 ? 28.824 8.276 -24.847 1.00 80.56 106 LYS A CA 1
ATOM 901 C C . LYS A 1 106 ? 27.776 7.247 -24.415 1.00 80.56 106 LYS A C 1
ATOM 903 O O . LYS A 1 106 ? 27.118 7.425 -23.393 1.00 80.56 106 LYS A O 1
ATOM 908 N N . LEU A 1 107 ? 27.611 6.167 -25.178 1.00 79.56 107 LEU A N 1
ATOM 909 C CA . LEU A 1 107 ? 26.656 5.111 -24.838 1.00 79.56 107 LEU A CA 1
ATOM 910 C C . LEU A 1 107 ? 27.076 4.345 -23.575 1.00 79.56 107 LEU A C 1
ATOM 912 O O . LEU A 1 107 ? 26.222 4.054 -22.741 1.00 79.56 107 LEU A O 1
ATOM 916 N N . LEU A 1 108 ? 28.370 4.065 -23.402 1.00 82.88 108 LEU A N 1
ATOM 917 C CA . LEU A 1 108 ? 28.893 3.426 -22.192 1.00 82.88 108 LEU A CA 1
ATOM 918 C C . LEU A 1 108 ? 28.717 4.315 -20.953 1.00 82.88 108 LEU A C 1
ATOM 920 O O . LEU A 1 108 ? 28.268 3.825 -19.919 1.00 82.88 108 LEU A O 1
ATOM 924 N N . MET A 1 109 ? 28.980 5.621 -21.066 1.00 78.88 109 MET A N 1
ATOM 925 C CA . MET A 1 109 ? 28.727 6.582 -19.984 1.00 78.88 109 MET A CA 1
ATOM 926 C C . MET A 1 109 ? 27.247 6.618 -19.588 1.00 78.88 109 MET A C 1
ATOM 928 O O . MET A 1 109 ? 26.927 6.585 -18.401 1.00 78.88 109 MET A O 1
ATOM 932 N N . ASN A 1 110 ? 26.336 6.611 -20.566 1.00 78.81 110 ASN A N 1
ATOM 933 C CA . ASN A 1 110 ? 24.898 6.558 -20.299 1.00 78.81 110 ASN A CA 1
ATOM 934 C C . ASN A 1 110 ? 24.503 5.268 -19.564 1.00 78.81 110 ASN A C 1
ATOM 936 O O . ASN A 1 110 ? 23.711 5.312 -18.625 1.00 78.81 110 ASN A O 1
ATOM 940 N N . ILE A 1 111 ? 25.057 4.120 -19.970 1.00 81.50 111 ILE A N 1
ATOM 941 C CA . ILE A 1 111 ? 24.830 2.834 -19.296 1.00 81.50 111 ILE A CA 1
ATOM 942 C C . ILE A 1 111 ? 25.323 2.900 -17.847 1.00 81.50 111 ILE A C 1
ATOM 944 O O . ILE A 1 111 ? 24.589 2.526 -16.934 1.00 81.50 111 ILE A O 1
ATOM 948 N N . GLN A 1 112 ? 26.522 3.437 -17.616 1.00 80.94 112 GLN A N 1
ATOM 949 C CA . GLN A 1 112 ? 27.073 3.610 -16.273 1.00 80.94 112 GLN A CA 1
ATOM 950 C C . GLN A 1 112 ? 26.194 4.517 -15.397 1.00 80.94 112 GLN A C 1
ATOM 952 O O . GLN A 1 112 ? 25.935 4.195 -14.236 1.00 80.94 112 GLN A O 1
ATOM 957 N N . GLU A 1 113 ? 25.690 5.626 -15.942 1.00 82.31 113 GLU A N 1
ATOM 958 C CA . GLU A 1 113 ? 24.795 6.530 -15.216 1.00 82.31 113 GLU A CA 1
ATOM 959 C C . GLU A 1 113 ? 23.449 5.865 -14.887 1.00 82.31 113 GLU A C 1
ATOM 961 O O . GLU A 1 113 ? 22.944 6.006 -13.770 1.00 82.31 113 GLU A O 1
ATOM 966 N N . MET A 1 114 ? 22.884 5.095 -15.822 1.00 81.75 114 MET A N 1
ATOM 967 C CA . MET A 1 114 ? 21.672 4.307 -15.577 1.00 81.75 114 MET A CA 1
ATOM 968 C C . MET A 1 114 ? 21.888 3.264 -14.479 1.00 81.75 114 MET A C 1
ATOM 970 O O . MET A 1 114 ? 21.055 3.161 -13.579 1.00 81.75 114 MET A O 1
ATOM 974 N N . HIS A 1 115 ? 23.015 2.546 -14.498 1.00 83.12 115 HIS A N 1
ATOM 975 C CA . HIS A 1 115 ? 23.369 1.596 -13.441 1.00 83.12 115 HIS A CA 1
ATOM 976 C C . HIS A 1 115 ? 23.479 2.273 -12.075 1.00 83.12 115 HIS A C 1
ATOM 978 O O . HIS A 1 115 ? 22.936 1.753 -11.102 1.00 83.12 115 HIS A O 1
ATOM 984 N N . LYS A 1 116 ? 24.112 3.449 -12.001 1.00 85.25 116 LYS A N 1
ATOM 985 C CA . LYS A 1 116 ? 24.201 4.219 -10.755 1.00 85.25 116 LYS A CA 1
ATOM 986 C C . LYS A 1 116 ? 22.818 4.624 -10.241 1.00 85.25 116 LYS A C 1
ATOM 988 O O . LYS A 1 116 ? 22.495 4.362 -9.089 1.00 85.25 116 LYS A O 1
ATOM 993 N N . LYS A 1 117 ? 21.966 5.192 -11.102 1.00 84.56 117 LYS A N 1
ATOM 994 C CA . LYS A 1 117 ? 20.592 5.577 -10.729 1.00 84.56 117 LYS A CA 1
ATOM 995 C C . LYS A 1 117 ? 19.764 4.380 -10.272 1.00 84.56 117 LYS A C 1
ATOM 997 O O . LYS A 1 117 ? 18.968 4.512 -9.346 1.00 84.56 117 LYS A O 1
ATOM 1002 N N . LEU A 1 118 ? 19.919 3.232 -10.931 1.00 85.00 118 LEU A N 1
ATOM 1003 C CA . LEU A 1 118 ? 19.233 2.004 -10.545 1.00 85.00 118 LEU A CA 1
ATOM 1004 C C . LEU A 1 118 ? 19.713 1.525 -9.174 1.00 85.00 118 LEU A C 1
ATOM 1006 O O . LEU A 1 118 ? 18.881 1.265 -8.314 1.00 85.00 118 LEU A O 1
ATOM 1010 N N . TYR A 1 119 ? 21.027 1.488 -8.951 1.00 87.12 119 TYR A N 1
ATOM 1011 C CA . TYR A 1 119 ? 21.618 1.140 -7.661 1.00 87.12 119 TYR A CA 1
ATOM 1012 C C . TYR A 1 119 ? 21.102 2.048 -6.535 1.00 87.12 119 TYR A C 1
ATOM 1014 O O . TYR A 1 119 ? 20.586 1.550 -5.536 1.00 87.12 119 TYR A O 1
ATOM 1022 N N . ASP A 1 120 ? 21.135 3.369 -6.731 1.00 86.19 120 ASP A N 1
ATOM 1023 C CA . ASP A 1 120 ? 20.645 4.338 -5.745 1.00 86.19 120 ASP A CA 1
ATOM 1024 C C . ASP A 1 120 ? 19.150 4.132 -5.448 1.00 86.19 120 ASP A C 1
ATOM 1026 O O . ASP A 1 120 ? 18.708 4.229 -4.301 1.00 86.19 120 ASP A O 1
ATOM 1030 N N . ARG A 1 121 ? 18.338 3.823 -6.468 1.00 89.31 121 ARG A N 1
ATOM 1031 C CA . ARG A 1 121 ? 16.914 3.497 -6.284 1.00 89.31 121 ARG A CA 1
ATOM 1032 C C . ARG A 1 121 ? 16.720 2.212 -5.488 1.00 89.31 121 ARG A C 1
ATOM 1034 O O . ARG A 1 121 ? 15.854 2.198 -4.619 1.00 89.31 121 ARG A O 1
ATOM 1041 N N . THR A 1 122 ? 17.507 1.174 -5.760 1.00 88.06 122 THR A N 1
ATOM 1042 C CA . THR A 1 122 ? 17.439 -0.102 -5.038 1.00 88.06 122 THR A CA 1
ATOM 1043 C C . THR A 1 122 ? 17.797 0.085 -3.570 1.00 88.06 122 THR A C 1
ATOM 1045 O O . THR A 1 122 ? 17.010 -0.297 -2.711 1.00 88.06 122 THR A O 1
ATOM 1048 N N . VAL A 1 123 ? 18.900 0.776 -3.267 1.00 90.69 123 VAL A N 1
ATOM 1049 C CA . VAL A 1 123 ? 19.301 1.074 -1.881 1.00 90.69 123 VAL A CA 1
ATOM 1050 C C . VAL A 1 123 ? 18.213 1.870 -1.152 1.00 90.69 123 VAL A C 1
ATOM 1052 O O . VAL A 1 123 ? 17.828 1.533 -0.035 1.00 90.69 123 VAL A O 1
ATOM 1055 N N . ASN A 1 124 ? 17.653 2.899 -1.793 1.00 91.81 124 ASN A N 1
ATOM 1056 C CA . ASN A 1 124 ? 16.562 3.680 -1.205 1.00 91.81 124 ASN A CA 1
ATOM 1057 C C . ASN A 1 124 ? 15.292 2.847 -0.976 1.00 91.81 124 ASN A C 1
ATOM 1059 O O . ASN A 1 124 ? 14.592 3.049 0.017 1.00 91.81 124 ASN A O 1
ATOM 1063 N N . ALA A 1 125 ? 14.970 1.932 -1.893 1.00 89.44 125 ALA A N 1
ATOM 1064 C CA . ALA A 1 125 ? 13.839 1.026 -1.743 1.00 89.44 125 ALA A CA 1
ATOM 1065 C C . ALA A 1 125 ? 14.061 0.053 -0.577 1.00 89.44 125 ALA A C 1
ATOM 1067 O O . ALA A 1 125 ? 13.169 -0.094 0.252 1.00 89.44 125 ALA A O 1
ATOM 1068 N N . GLU A 1 126 ? 15.253 -0.534 -0.452 1.00 90.19 126 GLU A N 1
ATOM 1069 C CA . GLU A 1 126 ? 15.614 -1.416 0.665 1.00 90.19 126 GLU A CA 1
ATOM 1070 C C . GLU A 1 126 ? 15.514 -0.707 2.020 1.00 90.19 126 GLU A C 1
ATOM 1072 O O . GLU A 1 126 ? 14.957 -1.261 2.969 1.00 90.19 126 GLU A O 1
ATOM 1077 N N . LEU A 1 127 ? 15.992 0.538 2.116 1.00 93.44 127 LEU A N 1
ATOM 1078 C CA . LEU A 1 127 ? 15.868 1.334 3.340 1.00 93.44 127 LEU A CA 1
ATOM 1079 C C . LEU A 1 127 ? 14.400 1.584 3.711 1.00 93.44 127 LEU A C 1
ATOM 1081 O O . LEU A 1 127 ? 14.025 1.415 4.871 1.00 93.44 127 LEU A O 1
ATOM 1085 N N . LYS A 1 128 ? 13.556 1.924 2.729 1.00 94.50 128 LYS A N 1
ATOM 1086 C CA . LYS A 1 128 ? 12.112 2.108 2.950 1.00 94.50 128 LYS A CA 1
ATOM 1087 C C . LYS A 1 128 ? 11.415 0.817 3.361 1.00 94.50 128 LYS A C 1
ATOM 1089 O O . LYS A 1 128 ? 10.537 0.864 4.216 1.00 94.50 128 LYS A O 1
ATOM 1094 N N . VAL A 1 129 ? 11.790 -0.318 2.772 1.00 93.25 129 VAL A N 1
ATOM 1095 C CA . VAL A 1 129 ? 11.245 -1.629 3.152 1.00 93.25 129 VAL A CA 1
ATOM 1096 C C . VAL A 1 129 ? 11.556 -1.916 4.618 1.00 93.25 129 VAL A C 1
ATOM 1098 O O . VAL A 1 129 ? 10.627 -2.176 5.374 1.00 93.25 129 VAL A O 1
ATOM 1101 N N . ARG A 1 130 ? 12.809 -1.739 5.058 1.00 92.94 130 ARG A N 1
ATOM 1102 C CA . ARG A 1 130 ? 13.184 -1.928 6.473 1.00 92.94 130 ARG A CA 1
ATOM 1103 C C . ARG A 1 130 ? 12.434 -0.987 7.418 1.00 92.94 130 ARG A C 1
ATOM 1105 O O . ARG A 1 130 ? 12.031 -1.389 8.507 1.00 92.94 130 ARG A O 1
ATOM 1112 N N . GLU A 1 131 ? 12.240 0.271 7.021 1.00 96.25 131 GLU A N 1
ATOM 1113 C CA . GLU A 1 131 ? 11.465 1.232 7.815 1.00 96.25 131 GLU A CA 1
ATOM 1114 C C . GLU A 1 131 ? 9.997 0.797 7.955 1.00 96.25 131 GLU A C 1
ATOM 1116 O O . GLU A 1 131 ? 9.426 0.863 9.046 1.00 96.25 131 GLU A O 1
ATOM 1121 N N . LEU A 1 132 ? 9.388 0.329 6.863 1.00 94.94 132 LEU A N 1
ATOM 1122 C CA . LEU A 1 132 ? 8.012 -0.164 6.857 1.00 94.94 132 LEU A CA 1
ATOM 1123 C C . LEU A 1 132 ? 7.862 -1.457 7.662 1.00 94.94 132 LEU A C 1
ATOM 1125 O O . LEU A 1 132 ? 6.897 -1.575 8.410 1.00 94.94 132 LEU A O 1
ATOM 1129 N N . GLU A 1 133 ? 8.813 -2.386 7.567 1.00 93.88 133 GLU A N 1
ATOM 1130 C CA . GLU A 1 133 ? 8.839 -3.612 8.374 1.00 93.88 133 GLU A CA 1
ATOM 1131 C C . GLU A 1 133 ? 8.870 -3.297 9.872 1.00 93.88 133 GLU A C 1
ATOM 1133 O O . GLU A 1 133 ? 8.111 -3.885 10.643 1.00 93.88 133 GLU A O 1
ATOM 1138 N N . LYS A 1 134 ? 9.676 -2.308 10.284 1.00 96.19 134 LYS A N 1
ATOM 1139 C CA . LYS A 1 134 ? 9.720 -1.857 11.679 1.00 96.19 134 LYS A CA 1
ATOM 1140 C C . LYS A 1 134 ? 8.387 -1.253 12.129 1.00 96.19 134 LYS A C 1
ATOM 1142 O O . LYS A 1 134 ? 7.851 -1.662 13.153 1.00 96.19 134 LYS A O 1
ATOM 1147 N N . LYS A 1 135 ? 7.816 -0.329 11.346 1.00 95.88 135 LYS A N 1
ATOM 1148 C CA . LYS A 1 135 ? 6.502 0.272 11.657 1.00 95.88 135 LYS A CA 1
ATOM 1149 C C . LYS A 1 135 ? 5.401 -0.781 11.746 1.00 95.88 135 LYS A C 1
ATOM 1151 O O . LYS A 1 135 ? 4.517 -0.681 12.591 1.00 95.88 135 LYS A O 1
ATOM 1156 N N . LEU A 1 136 ? 5.448 -1.785 10.877 1.00 93.69 136 LEU A N 1
ATOM 1157 C CA . LEU A 1 136 ? 4.497 -2.887 10.872 1.00 93.69 136 LEU A CA 1
ATOM 1158 C C . LEU A 1 136 ? 4.614 -3.712 12.161 1.00 93.69 136 LEU A C 1
ATOM 1160 O O . LEU A 1 136 ? 3.592 -3.989 12.784 1.00 93.69 136 LEU A O 1
ATOM 1164 N N . ALA A 1 137 ? 5.834 -4.034 12.600 1.00 94.69 137 ALA A N 1
ATOM 1165 C CA . ALA A 1 137 ? 6.069 -4.713 13.874 1.00 94.69 137 ALA A CA 1
ATOM 1166 C C . ALA A 1 137 ? 5.539 -3.910 15.079 1.00 94.69 137 ALA A C 1
ATOM 1168 O O . ALA A 1 137 ? 4.833 -4.474 15.918 1.00 94.69 137 ALA A O 1
ATOM 1169 N N . ASP A 1 138 ? 5.794 -2.598 15.125 1.00 95.44 138 ASP A N 1
ATOM 1170 C CA . ASP A 1 138 ? 5.302 -1.717 16.195 1.00 95.44 138 ASP A CA 1
ATOM 1171 C C . ASP A 1 138 ? 3.762 -1.709 16.254 1.00 95.44 138 ASP A C 1
ATOM 1173 O O . ASP A 1 138 ? 3.168 -1.860 17.323 1.00 95.44 138 ASP A O 1
ATOM 1177 N N . VAL A 1 139 ? 3.096 -1.607 15.096 1.00 95.62 139 VAL A N 1
ATOM 1178 C CA . VAL A 1 139 ? 1.625 -1.654 14.999 1.00 95.62 139 VAL A CA 1
ATOM 1179 C C . VAL A 1 139 ? 1.071 -3.012 15.442 1.00 95.62 139 VAL A C 1
ATOM 1181 O O . VAL A 1 139 ? 0.038 -3.062 16.112 1.00 95.62 139 VAL A O 1
ATOM 1184 N N . TYR A 1 140 ? 1.741 -4.119 15.107 1.00 94.69 140 TYR A N 1
ATOM 1185 C CA . TYR A 1 140 ? 1.335 -5.448 15.575 1.00 94.69 140 TYR A CA 1
ATOM 1186 C C . TYR A 1 140 ? 1.439 -5.583 17.098 1.00 94.69 140 TYR A C 1
ATOM 1188 O O . TYR A 1 140 ? 0.515 -6.125 17.706 1.00 94.69 140 TYR A O 1
ATOM 1196 N N . SER A 1 141 ? 2.498 -5.049 17.714 1.00 95.81 141 SER A N 1
ATOM 1197 C CA . SER A 1 141 ? 2.636 -5.024 19.177 1.00 95.81 141 SER A CA 1
ATOM 1198 C C . SER A 1 141 ? 1.506 -4.222 19.822 1.00 95.81 141 SER A C 1
ATOM 1200 O O . SER A 1 141 ? 0.786 -4.747 20.667 1.00 95.81 141 SER A O 1
ATOM 1202 N N . GLN A 1 142 ? 1.261 -2.996 19.346 1.00 95.31 142 GLN A N 1
ATOM 1203 C CA . GLN A 1 142 ? 0.178 -2.147 19.857 1.00 95.31 142 GLN A CA 1
ATOM 1204 C C . GLN A 1 142 ? -1.193 -2.819 19.734 1.00 95.31 142 GLN A C 1
ATOM 1206 O O . GLN A 1 142 ? -2.030 -2.717 20.629 1.00 95.31 142 GLN A O 1
ATOM 1211 N N . LYS A 1 143 ? -1.442 -3.528 18.628 1.00 95.12 143 LYS A N 1
ATOM 1212 C CA . LYS A 1 143 ? -2.690 -4.270 18.425 1.00 95.12 143 LYS A CA 1
ATOM 1213 C C . LYS A 1 143 ? -2.883 -5.366 19.475 1.00 95.12 143 LYS A C 1
ATOM 1215 O O . LYS A 1 143 ? -4.003 -5.526 19.965 1.00 95.12 143 LYS A O 1
ATOM 1220 N N . GLU A 1 144 ? -1.841 -6.126 19.803 1.00 94.81 144 GLU A N 1
ATOM 1221 C CA . GLU A 1 144 ? -1.933 -7.152 20.847 1.00 94.81 144 GLU A CA 1
ATOM 1222 C C . GLU A 1 144 ? -2.090 -6.525 22.242 1.00 94.81 144 GLU A C 1
ATOM 1224 O O . GLU A 1 144 ? -2.943 -6.986 23.005 1.00 94.81 144 GLU A O 1
ATOM 1229 N N . ASP A 1 145 ? -1.410 -5.411 22.532 1.00 95.88 145 ASP A N 1
ATOM 1230 C CA . ASP A 1 145 ? -1.578 -4.667 23.790 1.00 95.88 145 ASP A CA 1
ATOM 1231 C C . ASP A 1 145 ? -3.019 -4.159 23.961 1.00 95.88 145 ASP A C 1
ATOM 1233 O O . ASP A 1 145 ? -3.654 -4.370 24.998 1.00 95.88 145 ASP A O 1
ATOM 1237 N N . TYR A 1 146 ? -3.596 -3.544 22.922 1.00 95.19 146 TYR A N 1
ATOM 1238 C CA . TYR A 1 146 ? -4.987 -3.084 22.957 1.00 95.19 146 TYR A CA 1
ATOM 1239 C C . TYR A 1 146 ? -5.981 -4.235 23.108 1.00 95.19 146 TYR A C 1
ATOM 1241 O O . TYR A 1 146 ? -6.993 -4.095 23.795 1.00 95.19 146 TYR A O 1
ATOM 1249 N N . LYS A 1 147 ? -5.701 -5.388 22.500 1.00 95.94 147 LYS A N 1
ATOM 1250 C CA . LYS A 1 147 ? -6.532 -6.588 22.633 1.00 95.94 147 LYS A CA 1
ATOM 1251 C C . LYS A 1 147 ? -6.473 -7.161 24.050 1.00 95.94 147 LYS A C 1
ATOM 1253 O O . LYS A 1 147 ? -7.504 -7.614 24.549 1.00 95.94 147 LYS A O 1
ATOM 1258 N N . ALA A 1 148 ? -5.309 -7.133 24.698 1.00 95.00 148 ALA A N 1
ATOM 1259 C CA . ALA A 1 148 ? -5.165 -7.507 26.103 1.00 95.00 148 ALA A CA 1
ATOM 1260 C C . ALA A 1 148 ? -5.944 -6.540 27.006 1.00 95.00 148 ALA A C 1
ATOM 1262 O O . ALA A 1 148 ? -6.824 -6.975 27.750 1.00 95.00 148 ALA A O 1
ATOM 1263 N N . LYS A 1 149 ? -5.736 -5.229 26.834 1.00 95.94 149 LYS A N 1
ATOM 1264 C CA . LYS A 1 149 ? -6.427 -4.185 27.604 1.00 95.94 149 LYS A CA 1
ATOM 1265 C C . LYS A 1 149 ? -7.948 -4.229 27.436 1.00 95.94 149 LYS A C 1
ATOM 1267 O O . LYS A 1 149 ? -8.690 -4.060 28.398 1.00 95.94 149 LYS A O 1
ATOM 1272 N N . TYR A 1 150 ? -8.433 -4.513 26.227 1.00 95.12 150 TYR A N 1
ATOM 1273 C CA . TYR A 1 150 ? -9.862 -4.699 25.970 1.00 95.12 150 TYR A CA 1
ATOM 1274 C C . TYR A 1 150 ? -10.438 -5.897 26.737 1.00 95.12 150 TYR A C 1
ATOM 1276 O O . TYR A 1 150 ? -11.535 -5.806 27.284 1.00 95.12 150 TYR A O 1
ATOM 1284 N N . LYS A 1 151 ? -9.709 -7.020 26.808 1.00 95.75 151 LYS A N 1
ATOM 1285 C CA . LYS A 1 151 ? -10.144 -8.187 27.592 1.00 95.75 151 LYS A CA 1
ATOM 1286 C C . LYS A 1 151 ? -10.217 -7.877 29.086 1.00 95.75 151 LYS A C 1
ATOM 1288 O O . LYS A 1 151 ? -11.148 -8.346 29.733 1.00 95.75 151 LYS A O 1
ATOM 1293 N N . GLU A 1 152 ? -9.262 -7.122 29.621 1.00 94.31 152 GLU A N 1
ATOM 1294 C CA . GLU A 1 152 ? -9.257 -6.702 31.028 1.00 94.31 152 GLU A CA 1
ATOM 1295 C C . GLU A 1 152 ? -10.447 -5.795 31.345 1.00 94.31 152 GLU A C 1
ATOM 1297 O O . GLU A 1 152 ? -11.266 -6.145 32.191 1.00 94.31 152 GLU A O 1
ATOM 1302 N N . LEU A 1 153 ? -10.617 -4.711 30.582 1.00 93.75 153 LEU A N 1
ATOM 1303 C CA . LEU A 1 153 ? -11.745 -3.785 30.734 1.00 93.75 153 LEU A CA 1
ATOM 1304 C C . LEU A 1 153 ? -13.101 -4.481 30.588 1.00 93.75 153 LEU A C 1
ATOM 1306 O O . LEU A 1 153 ? -14.062 -4.139 31.273 1.00 93.75 153 LEU A O 1
ATOM 1310 N N . LYS A 1 154 ? -13.196 -5.481 29.705 1.00 95.12 154 LYS A N 1
ATOM 1311 C CA . LYS A 1 154 ? -14.419 -6.272 29.556 1.00 95.12 154 LYS A CA 1
ATOM 1312 C C . LYS A 1 154 ? -14.741 -7.062 30.829 1.00 95.12 154 LYS A C 1
ATOM 1314 O O . LYS A 1 154 ? -15.892 -7.046 31.255 1.00 95.12 154 LYS A O 1
ATOM 1319 N N . LYS A 1 155 ? -13.746 -7.714 31.441 1.00 93.94 155 LYS A N 1
ATOM 1320 C CA . LYS A 1 155 ? -13.926 -8.438 32.711 1.00 93.94 155 LYS A CA 1
ATOM 1321 C C . LYS A 1 155 ? -14.312 -7.495 33.847 1.00 93.94 155 LYS A C 1
ATOM 1323 O O . LYS A 1 155 ? -15.222 -7.802 34.605 1.00 93.94 155 LYS A O 1
ATOM 1328 N N . GLU A 1 156 ? -13.650 -6.345 33.942 1.00 91.62 156 GLU A N 1
ATOM 1329 C CA . GLU A 1 156 ? -13.952 -5.326 34.951 1.00 91.62 156 GLU A CA 1
ATOM 1330 C C . GLU A 1 156 ? -15.383 -4.787 34.794 1.00 91.62 156 GLU A C 1
ATOM 1332 O O . GLU A 1 156 ? -16.134 -4.705 35.762 1.00 91.62 156 GLU A O 1
ATOM 1337 N N . SER A 1 157 ? -15.818 -4.530 33.557 1.00 91.75 157 SER A N 1
ATOM 1338 C CA . SER A 1 157 ? -17.198 -4.126 33.271 1.00 91.75 157 SER A CA 1
ATOM 1339 C C . SER A 1 157 ? -18.223 -5.202 33.646 1.00 91.75 157 SER A C 1
ATOM 1341 O O . SER A 1 157 ? -19.308 -4.877 34.129 1.00 91.75 157 SER A O 1
ATOM 1343 N N . GLU A 1 158 ? -17.911 -6.482 33.427 1.00 92.31 158 GLU A N 1
ATOM 1344 C CA . GLU A 1 158 ? -18.769 -7.598 33.838 1.00 92.31 158 GLU A CA 1
ATOM 1345 C C . GLU A 1 158 ? -18.872 -7.704 35.368 1.00 92.31 158 GLU A C 1
ATOM 1347 O O . GLU A 1 158 ? -19.981 -7.874 35.876 1.00 92.31 158 GLU A O 1
ATOM 1352 N N . LEU A 1 159 ? -17.763 -7.523 36.094 1.00 89.44 159 LEU A N 1
ATOM 1353 C CA . LEU A 1 159 ? -17.741 -7.484 37.562 1.00 89.44 159 LEU A CA 1
ATOM 1354 C C . LEU A 1 159 ? -18.583 -6.328 38.110 1.00 89.44 159 LEU A C 1
ATOM 1356 O O . LEU A 1 159 ? -19.485 -6.559 38.911 1.00 89.44 159 LEU A O 1
ATOM 1360 N N . MET A 1 160 ? -18.386 -5.107 37.605 1.00 86.38 160 MET A N 1
ATOM 1361 C CA . MET A 1 160 ? -19.176 -3.947 38.034 1.00 86.38 160 MET A CA 1
ATOM 1362 C C . MET A 1 160 ? -20.678 -4.143 37.787 1.00 86.38 160 MET A C 1
ATOM 1364 O O . MET A 1 160 ? -21.503 -3.734 38.599 1.00 86.38 160 MET A O 1
ATOM 1368 N N . LYS A 1 161 ? -21.072 -4.798 36.685 1.00 89.44 161 LYS A N 1
ATOM 1369 C CA . LYS A 1 161 ? -22.489 -5.121 36.437 1.00 89.44 161 LYS A CA 1
ATOM 1370 C C . LYS A 1 161 ? -23.058 -6.081 37.480 1.00 89.44 161 LYS A C 1
ATOM 1372 O O . LYS A 1 161 ? -24.220 -5.930 37.854 1.00 89.44 161 LYS A O 1
ATOM 1377 N N . GLN A 1 162 ? -22.272 -7.062 37.920 1.00 87.81 162 GLN A N 1
ATOM 1378 C CA . GLN A 1 162 ? -22.678 -7.990 38.976 1.00 87.81 162 GLN A CA 1
ATOM 1379 C C . GLN A 1 162 ? -22.793 -7.276 40.324 1.00 87.81 162 GLN A C 1
ATOM 1381 O O . GLN A 1 162 ? -23.803 -7.444 41.002 1.00 87.81 162 GLN A O 1
ATOM 1386 N N . GLU A 1 163 ? -21.826 -6.424 40.670 1.00 81.69 163 GLU A N 1
ATOM 1387 C CA . GLU A 1 163 ? -21.869 -5.609 41.889 1.00 81.69 163 GLU A CA 1
ATOM 1388 C C . GLU A 1 163 ? -23.088 -4.685 41.904 1.00 81.69 163 GLU A C 1
ATOM 1390 O O . GLU A 1 163 ? -23.836 -4.679 42.876 1.00 81.69 163 GLU A O 1
ATOM 1395 N N . ILE A 1 164 ? -23.361 -3.966 40.808 1.00 84.38 164 ILE A N 1
ATOM 1396 C CA . ILE A 1 164 ? -24.555 -3.113 40.687 1.00 84.38 164 ILE A CA 1
ATOM 1397 C C . ILE A 1 164 ? -25.836 -3.928 40.891 1.00 84.38 164 ILE A C 1
ATOM 1399 O O . ILE A 1 164 ? -26.771 -3.445 41.527 1.00 84.38 164 ILE A O 1
ATOM 1403 N N . LYS A 1 165 ? -25.901 -5.152 40.353 1.00 86.00 165 LYS A N 1
ATOM 1404 C CA . LYS A 1 165 ? -27.061 -6.026 40.542 1.00 86.00 165 LYS A CA 1
ATOM 1405 C C . LYS A 1 165 ? -27.226 -6.415 42.016 1.00 86.00 165 LYS A C 1
ATOM 1407 O O . LYS A 1 165 ? -28.317 -6.252 42.547 1.00 86.00 165 LYS A O 1
ATOM 1412 N N . ALA A 1 166 ? -26.149 -6.839 42.675 1.00 81.62 166 ALA A N 1
ATOM 1413 C CA . ALA A 1 166 ? -26.168 -7.178 44.096 1.00 81.62 166 ALA A CA 1
ATOM 1414 C C . ALA A 1 166 ? -26.550 -5.971 44.972 1.00 81.62 166 ALA A C 1
ATOM 1416 O O . ALA A 1 166 ? -27.360 -6.101 45.883 1.00 81.62 166 ALA A O 1
ATOM 1417 N N . TYR A 1 167 ? -26.028 -4.777 44.673 1.00 76.31 167 TYR A N 1
ATOM 1418 C CA . TYR A 1 167 ? -26.401 -3.553 45.386 1.00 76.31 167 TYR A CA 1
ATOM 1419 C C . TYR A 1 167 ? -27.888 -3.224 45.252 1.00 76.31 167 TYR A C 1
ATOM 1421 O O . TYR A 1 167 ? -28.487 -2.795 46.234 1.00 76.31 167 TYR A O 1
ATOM 1429 N N . LYS A 1 168 ? -28.487 -3.433 44.072 1.00 80.75 168 LYS A N 1
ATOM 1430 C CA . LYS A 1 168 ? -29.934 -3.251 43.872 1.00 80.75 168 LYS A CA 1
ATOM 1431 C C . LYS A 1 168 ? -30.752 -4.231 44.709 1.00 80.75 168 LYS A C 1
ATOM 1433 O O . LYS A 1 168 ? -31.648 -3.789 45.412 1.00 80.75 168 LYS A O 1
ATOM 1438 N N . GLU A 1 169 ? -30.389 -5.513 44.693 1.00 78.94 169 GLU A N 1
ATOM 1439 C CA . GLU A 1 169 ? -31.054 -6.549 45.502 1.00 78.94 169 GLU A CA 1
ATOM 1440 C C . GLU A 1 169 ? -30.975 -6.222 47.007 1.00 78.94 169 GLU A C 1
ATOM 1442 O O . GLU A 1 169 ? -31.965 -6.319 47.726 1.00 78.94 169 GLU A O 1
ATOM 1447 N N . VAL A 1 170 ? -29.817 -5.762 47.496 1.00 77.00 170 VAL A N 1
ATOM 1448 C CA . VAL A 1 170 ? -29.652 -5.343 48.902 1.00 77.00 170 VAL A CA 1
ATOM 1449 C C . VAL A 1 170 ? -30.493 -4.107 49.240 1.00 77.00 170 VAL A C 1
ATOM 1451 O O . VAL A 1 170 ? -31.010 -4.011 50.354 1.00 77.00 170 VAL A O 1
ATOM 1454 N N . LEU A 1 171 ? -30.622 -3.152 48.313 1.00 75.81 171 LEU A N 1
ATOM 1455 C CA . LEU A 1 171 ? -31.454 -1.962 48.505 1.00 75.81 171 LEU A CA 1
ATOM 1456 C C . LEU A 1 171 ? -32.935 -2.334 48.627 1.00 75.81 171 LEU A C 1
ATOM 1458 O O . LEU A 1 171 ? -33.578 -1.881 49.569 1.00 75.81 171 LEU A O 1
ATOM 1462 N N . GLU A 1 172 ? -33.430 -3.208 47.748 1.00 78.88 172 GLU A N 1
ATOM 1463 C CA . GLU A 1 172 ? -34.809 -3.718 47.781 1.00 78.88 172 GLU A CA 1
ATOM 1464 C C . GLU A 1 172 ? -35.110 -4.426 49.113 1.00 78.88 172 GLU A C 1
ATOM 1466 O O . GLU A 1 172 ? -36.080 -4.086 49.785 1.00 78.88 172 GLU A O 1
ATOM 1471 N N . ILE A 1 173 ? -34.224 -5.320 49.576 1.00 75.75 173 ILE A N 1
ATOM 1472 C CA . ILE A 1 173 ? -34.374 -5.997 50.880 1.00 75.75 173 ILE A CA 1
ATOM 1473 C C . ILE A 1 173 ? -34.412 -4.988 52.037 1.00 75.75 173 ILE A C 1
ATOM 1475 O O . ILE A 1 173 ? -35.154 -5.162 53.006 1.00 75.75 173 ILE A O 1
ATOM 1479 N N . LYS A 1 174 ? -33.592 -3.933 51.977 1.00 75.75 174 LYS A N 1
ATOM 1480 C CA . LYS A 1 174 ? -33.562 -2.900 53.018 1.00 75.75 174 LYS A CA 1
ATOM 1481 C C . LYS A 1 174 ? -34.858 -2.087 53.037 1.00 75.75 174 LYS A C 1
ATOM 1483 O O . LYS A 1 174 ? -35.357 -1.799 54.123 1.00 75.75 174 LYS A O 1
ATOM 1488 N N . GLU A 1 175 ? -35.387 -1.730 51.870 1.00 74.12 175 GLU A N 1
ATOM 1489 C CA . GLU A 1 175 ? -36.673 -1.037 51.734 1.00 74.12 175 GLU A CA 1
ATOM 1490 C C . GLU A 1 175 ? -37.828 -1.905 52.256 1.00 74.12 175 GLU A C 1
ATOM 1492 O O . GLU A 1 175 ? -38.632 -1.429 53.057 1.00 74.12 175 GLU A O 1
ATOM 1497 N N . GLU A 1 176 ? -37.862 -3.196 51.909 1.00 67.94 176 GLU A N 1
ATOM 1498 C CA . GLU A 1 176 ? -38.831 -4.158 52.453 1.00 67.94 176 GLU A CA 1
ATOM 1499 C C . GLU A 1 176 ? -38.724 -4.285 53.979 1.00 67.94 176 GLU A C 1
ATOM 1501 O O . GLU A 1 176 ? -39.735 -4.251 54.682 1.00 67.94 176 GLU A O 1
ATOM 1506 N N . GLY A 1 177 ? -37.502 -4.378 54.513 1.00 70.00 177 GLY A N 1
ATOM 1507 C CA . GLY A 1 177 ? -37.257 -4.437 55.954 1.00 70.00 177 GLY A CA 1
ATOM 1508 C C . GLY A 1 177 ? -37.782 -3.203 56.691 1.00 70.00 177 GLY A C 1
ATOM 1509 O O . GLY A 1 177 ? -38.450 -3.340 57.715 1.00 70.00 177 GLY A O 1
ATOM 1510 N N . GLN A 1 178 ? -37.551 -2.007 56.140 1.00 70.19 178 GLN A N 1
ATOM 1511 C CA . GLN A 1 178 ? -38.091 -0.755 56.683 1.00 70.19 178 GLN A CA 1
ATOM 1512 C C . GLN A 1 178 ? -39.624 -0.715 56.626 1.00 70.19 178 GLN A C 1
ATOM 1514 O O . GLN A 1 178 ? -40.262 -0.237 57.566 1.00 70.19 178 GLN A O 1
ATOM 1519 N N . LEU A 1 179 ? -40.227 -1.249 55.560 1.00 68.88 179 LEU A N 1
ATOM 1520 C CA . LEU A 1 179 ? -41.680 -1.336 55.415 1.00 68.88 179 LEU A CA 1
ATOM 1521 C C . LEU A 1 179 ? -42.299 -2.262 56.476 1.00 68.88 179 LEU A C 1
ATOM 1523 O O . LEU A 1 179 ? -43.294 -1.909 57.107 1.00 68.88 179 LEU A O 1
ATOM 1527 N N . ILE A 1 180 ? -41.683 -3.425 56.714 1.00 64.94 180 ILE A N 1
ATOM 1528 C CA . ILE A 1 180 ? -42.093 -4.379 57.756 1.00 64.94 180 ILE A CA 1
ATOM 1529 C C . ILE A 1 180 ? -41.969 -3.745 59.147 1.00 64.94 180 ILE A C 1
ATOM 1531 O O . ILE A 1 180 ? -42.858 -3.899 59.983 1.00 64.94 180 ILE A O 1
ATOM 1535 N N . GLU A 1 181 ? -40.889 -3.010 59.409 1.00 63.38 181 GLU A N 1
ATOM 1536 C CA . GLU A 1 181 ? -40.668 -2.333 60.690 1.00 63.38 181 GLU A CA 1
ATOM 1537 C C . GLU A 1 181 ? -41.716 -1.231 60.944 1.00 63.38 181 GLU A C 1
ATOM 1539 O O . GLU A 1 181 ? -42.258 -1.133 62.047 1.00 63.38 181 GLU A O 1
ATOM 1544 N N . ALA A 1 182 ? -42.096 -0.477 59.906 1.00 60.75 182 ALA A N 1
ATOM 1545 C CA . ALA A 1 182 ? -43.182 0.506 59.958 1.00 60.75 182 ALA A CA 1
ATOM 1546 C C . ALA A 1 182 ? -44.577 -0.135 60.140 1.00 60.75 182 ALA A C 1
ATOM 1548 O O . ALA A 1 182 ? -45.422 0.380 60.876 1.00 60.75 182 ALA A O 1
ATOM 1549 N N . LEU A 1 183 ? -44.833 -1.286 59.512 1.00 59.81 183 LEU A N 1
ATOM 1550 C CA . LEU A 1 183 ? -46.075 -2.047 59.707 1.00 59.81 183 LEU A CA 1
ATOM 1551 C C . LEU A 1 183 ? -46.169 -2.651 61.118 1.00 59.81 183 LEU A C 1
ATOM 1553 O O . LEU A 1 183 ? -47.258 -2.734 61.688 1.00 59.81 183 LEU A O 1
ATOM 1557 N N . ASN A 1 184 ? -45.038 -3.061 61.697 1.00 58.59 184 ASN A N 1
ATOM 1558 C CA . ASN A 1 184 ? -44.968 -3.540 63.078 1.00 58.59 184 ASN A CA 1
ATOM 1559 C C . ASN A 1 184 ? -45.198 -2.406 64.085 1.00 58.59 184 ASN A C 1
ATOM 1561 O O . ASN A 1 184 ? -45.939 -2.593 65.048 1.00 58.59 184 ASN A O 1
ATOM 1565 N N . SER A 1 185 ? -44.608 -1.225 63.864 1.00 58.53 185 SER A N 1
ATOM 1566 C CA . SER A 1 185 ? -44.745 -0.077 64.774 1.00 58.53 185 SER A CA 1
ATOM 1567 C C . SER A 1 185 ? -46.157 0.519 64.798 1.00 58.53 185 SER A C 1
ATOM 1569 O O . SER A 1 185 ? -46.576 1.070 65.813 1.00 58.53 185 SER A O 1
ATOM 1571 N N . THR A 1 186 ? -46.918 0.353 63.715 1.00 60.25 186 THR A N 1
ATOM 1572 C CA . THR A 1 186 ? -48.337 0.736 63.613 1.00 60.25 186 THR A CA 1
ATOM 1573 C C . THR A 1 186 ? -49.307 -0.356 64.086 1.00 60.25 186 THR A C 1
ATOM 1575 O O . THR A 1 186 ? -50.513 -0.125 64.127 1.00 60.25 186 THR A O 1
ATOM 1578 N N . GLY A 1 187 ? -48.813 -1.548 64.449 1.00 50.94 187 GLY A N 1
ATOM 1579 C CA . GLY A 1 187 ? -49.633 -2.689 64.877 1.00 50.94 187 GLY A CA 1
ATOM 1580 C C . GLY A 1 187 ? -50.389 -3.411 63.749 1.00 50.94 187 GLY A C 1
ATOM 1581 O O . GLY A 1 187 ? -51.068 -4.400 64.011 1.00 50.94 187 GLY A O 1
ATOM 1582 N N . LEU A 1 188 ? -50.254 -2.971 62.493 1.00 53.88 188 LEU A N 1
ATOM 1583 C CA . LEU A 1 188 ? -50.956 -3.525 61.325 1.00 53.88 188 LEU A CA 1
ATOM 1584 C C . LEU A 1 188 ? -50.391 -4.874 60.859 1.00 53.88 188 LEU A C 1
ATOM 1586 O O . LEU A 1 188 ? -51.127 -5.7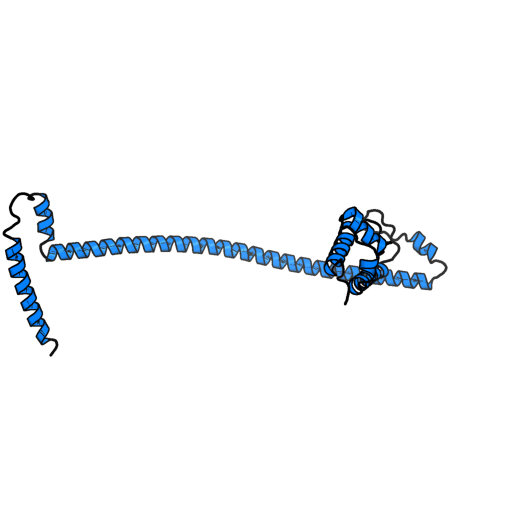00 60.319 1.00 53.88 188 LEU A O 1
ATOM 1590 N N . TYR A 1 189 ? -49.102 -5.130 61.091 1.00 48.56 189 TYR A N 1
ATOM 1591 C CA . TYR A 1 189 ? -48.463 -6.391 60.695 1.00 48.56 189 TYR A CA 1
ATOM 1592 C C . TYR A 1 189 ? -49.029 -7.609 61.449 1.00 48.56 189 TYR A C 1
ATOM 1594 O O . TYR A 1 189 ? -49.189 -8.686 60.875 1.00 48.56 189 TYR A O 1
ATOM 1602 N N . LEU A 1 190 ? -49.398 -7.430 62.725 1.00 47.03 190 LEU A N 1
ATOM 1603 C CA . LEU A 1 190 ? -50.067 -8.461 63.529 1.00 47.03 190 LEU A CA 1
ATOM 1604 C C . LEU A 1 190 ? -51.482 -8.751 63.005 1.00 47.03 190 LEU A C 1
ATOM 1606 O O . LEU A 1 190 ? -51.889 -9.907 62.946 1.00 47.03 190 LEU A O 1
ATOM 1610 N N . VAL A 1 191 ? -52.179 -7.722 62.517 1.00 48.09 191 VAL A N 1
ATOM 1611 C CA . VAL A 1 191 ? -53.531 -7.844 61.956 1.00 48.09 191 VAL A CA 1
ATOM 1612 C C . VAL A 1 191 ? -53.534 -8.648 60.649 1.00 48.09 191 VAL A C 1
ATOM 1614 O O . VAL A 1 191 ? -54.453 -9.424 60.428 1.00 48.09 191 VAL A O 1
ATOM 1617 N N . GLN A 1 192 ? -52.513 -8.545 59.790 1.00 46.00 192 GLN A N 1
ATOM 1618 C CA . GLN A 1 192 ? -52.449 -9.357 58.562 1.00 46.00 192 GLN A CA 1
ATOM 1619 C C . GLN A 1 192 ? -52.170 -10.843 58.824 1.00 46.00 192 GLN A C 1
ATOM 1621 O O . GLN A 1 192 ? -52.788 -11.685 58.177 1.00 46.00 192 GLN A O 1
ATOM 1626 N N . LYS A 1 193 ? -51.299 -11.176 59.785 1.00 47.34 193 LYS A N 1
ATOM 1627 C CA . LYS A 1 193 ? -51.019 -12.579 60.137 1.00 47.34 193 LYS A CA 1
ATOM 1628 C C . LYS A 1 193 ? -52.162 -13.252 60.898 1.00 47.34 193 LYS A C 1
ATOM 1630 O O . LYS A 1 193 ? -52.384 -14.439 60.704 1.00 47.34 193 LYS A O 1
ATOM 1635 N N . GLU A 1 194 ? -52.893 -12.516 61.734 1.00 39.91 194 GLU A N 1
ATOM 1636 C CA . GLU A 1 194 ? -54.075 -13.050 62.431 1.00 39.91 194 GLU A CA 1
ATOM 1637 C C . GLU A 1 194 ? -55.323 -13.122 61.522 1.00 39.91 194 GLU A C 1
ATOM 1639 O O . GLU A 1 194 ? -56.215 -13.942 61.757 1.00 39.91 194 GLU A O 1
ATOM 1644 N N . ASN A 1 195 ? -55.373 -12.333 60.438 1.00 42.16 195 ASN A N 1
ATOM 1645 C CA . ASN A 1 195 ? -56.476 -12.342 59.468 1.00 42.16 195 ASN A CA 1
ATOM 1646 C C . ASN A 1 195 ? -56.395 -13.454 58.404 1.00 42.16 195 ASN A C 1
ATOM 1648 O O . ASN A 1 195 ? -57.414 -13.712 57.763 1.00 42.16 195 ASN A O 1
ATOM 1652 N N . GLU A 1 196 ? -55.258 -14.137 58.213 1.00 45.16 196 GLU A N 1
ATOM 1653 C CA . GLU A 1 196 ? -55.224 -15.354 57.374 1.00 45.16 196 GLU A CA 1
ATOM 1654 C C . GLU A 1 196 ? -56.048 -16.500 57.993 1.00 45.16 196 GLU A C 1
ATOM 1656 O O . GLU A 1 196 ? -56.631 -17.291 57.254 1.00 45.16 196 GLU A O 1
ATOM 1661 N N . ASP A 1 197 ? -56.205 -16.526 59.323 1.00 42.75 197 ASP A N 1
ATOM 1662 C CA . ASP A 1 197 ? -56.956 -17.569 60.039 1.00 42.75 197 ASP A CA 1
ATOM 1663 C C . ASP A 1 197 ? -58.395 -17.170 60.431 1.00 42.75 197 ASP A C 1
ATOM 1665 O O . ASP A 1 197 ? -59.165 -18.013 60.895 1.00 42.75 197 ASP A O 1
ATOM 1669 N N . THR A 1 198 ? -58.813 -15.909 60.254 1.00 39.03 198 THR A N 1
ATOM 1670 C CA . THR A 1 198 ? -60.130 -15.431 60.743 1.00 39.03 198 THR A CA 1
ATOM 1671 C C . THR A 1 198 ? -60.915 -14.557 59.760 1.00 39.03 198 THR A C 1
ATOM 1673 O O . THR A 1 198 ? -61.731 -13.720 60.153 1.00 39.03 198 THR A O 1
ATOM 1676 N N . LEU A 1 199 ? -60.761 -14.809 58.459 1.00 41.41 199 LEU A N 1
ATOM 1677 C CA . LEU A 1 199 ? -61.504 -14.161 57.368 1.00 41.41 199 LEU A CA 1
ATOM 1678 C C . LEU A 1 199 ? -62.990 -14.580 57.263 1.00 41.41 199 LEU A C 1
ATOM 1680 O O . LEU A 1 199 ? -63.545 -14.676 56.172 1.00 41.41 199 LEU A O 1
ATOM 1684 N N . ASP A 1 200 ? -63.667 -14.783 58.396 1.00 45.03 200 ASP A N 1
ATOM 1685 C CA . ASP A 1 200 ? -65.108 -15.020 58.440 1.00 45.03 200 ASP A CA 1
ATOM 1686 C C . ASP A 1 200 ? -65.775 -14.212 59.578 1.00 45.03 200 ASP A C 1
ATOM 1688 O O . ASP A 1 200 ? -65.771 -14.586 60.750 1.00 45.03 200 ASP A O 1
ATOM 1692 N N . LYS A 1 201 ? -66.445 -13.118 59.173 1.00 44.50 201 LYS A N 1
ATOM 1693 C CA . LYS A 1 201 ? -67.665 -12.532 59.788 1.00 44.50 201 LYS A CA 1
ATOM 1694 C C . LYS A 1 201 ? -67.628 -11.307 60.721 1.00 44.50 201 LYS A C 1
ATOM 1696 O O . LYS A 1 201 ? -68.679 -11.013 61.288 1.00 44.50 201 LYS A O 1
ATOM 1701 N N . LYS A 1 202 ? -66.572 -10.493 60.849 1.00 43.88 202 LYS A N 1
ATOM 1702 C CA . LYS A 1 202 ? -66.682 -9.245 61.664 1.00 43.88 202 LYS A CA 1
ATOM 1703 C C . LYS A 1 202 ? -66.001 -7.998 61.090 1.00 43.88 202 LYS A C 1
ATOM 1705 O O . LYS A 1 202 ? -65.210 -7.358 61.774 1.00 43.88 202 LYS A O 1
ATOM 1710 N N . HIS A 1 203 ? -66.331 -7.609 59.857 1.00 41.28 203 HIS A N 1
ATOM 1711 C CA . HIS A 1 203 ? -65.628 -6.507 59.181 1.00 41.28 203 HIS A CA 1
ATOM 1712 C C . HIS A 1 203 ? -66.378 -5.178 58.991 1.00 41.28 203 HIS A C 1
ATOM 1714 O O . HIS A 1 203 ? -65.935 -4.379 58.182 1.00 41.28 203 HIS A O 1
ATOM 1720 N N . ASN A 1 204 ? -67.442 -4.880 59.751 1.00 44.66 204 ASN A N 1
ATOM 1721 C CA . ASN A 1 204 ? -68.140 -3.588 59.593 1.00 44.66 204 ASN A CA 1
ATOM 1722 C C . ASN A 1 204 ? -68.150 -2.645 60.806 1.00 44.66 204 ASN A C 1
ATOM 1724 O O . ASN A 1 204 ? -68.424 -1.472 60.613 1.00 44.66 204 ASN A O 1
ATOM 1728 N N . GLU A 1 205 ? -67.810 -3.075 62.027 1.00 41.91 205 GLU A N 1
ATOM 1729 C CA . GLU A 1 205 ? -67.894 -2.174 63.203 1.00 41.91 205 GLU A CA 1
ATOM 1730 C C . GLU A 1 205 ? -66.541 -1.598 63.662 1.00 41.91 205 GLU A C 1
ATOM 1732 O O . GLU A 1 205 ? -66.506 -0.601 64.380 1.00 41.91 205 GLU A O 1
ATOM 1737 N N . ASN A 1 206 ? -65.413 -2.187 63.244 1.00 45.50 206 ASN A N 1
ATOM 1738 C CA . ASN A 1 206 ? -64.081 -1.730 63.670 1.00 45.50 206 ASN A CA 1
ATOM 1739 C C . ASN A 1 206 ? -63.460 -0.663 62.754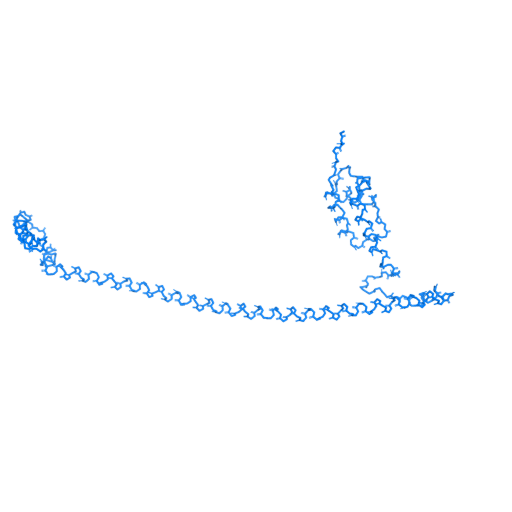 1.00 45.50 206 ASN A C 1
ATOM 1741 O O . ASN A 1 206 ? -62.589 0.072 63.211 1.00 45.50 206 ASN A O 1
ATOM 1745 N N . ILE A 1 207 ? -63.904 -0.553 61.496 1.00 44.34 207 ILE A N 1
ATOM 1746 C CA . ILE A 1 207 ? -63.364 0.429 60.538 1.00 44.34 207 ILE A CA 1
ATOM 1747 C C . ILE A 1 207 ? -63.845 1.846 60.896 1.00 44.34 207 ILE A C 1
ATOM 1749 O O . ILE A 1 207 ? -63.022 2.750 60.995 1.00 44.34 207 ILE A O 1
ATOM 1753 N N . GLU A 1 208 ? -65.124 2.023 61.251 1.00 41.78 208 GLU A N 1
ATOM 1754 C CA . GLU A 1 208 ? -65.652 3.334 61.678 1.00 41.78 208 GLU A CA 1
ATOM 1755 C C . GLU A 1 208 ? -64.985 3.868 62.957 1.00 41.78 208 GLU A C 1
ATOM 1757 O O . GLU A 1 208 ? -64.792 5.072 63.103 1.00 41.78 208 GLU A O 1
ATOM 1762 N N . ARG A 1 209 ? -64.568 2.992 63.883 1.00 49.06 209 ARG A N 1
ATOM 1763 C CA . ARG A 1 209 ? -63.885 3.429 65.116 1.00 49.06 209 ARG A CA 1
ATOM 1764 C C . ARG A 1 209 ? -62.422 3.818 64.891 1.00 49.06 209 ARG A C 1
ATOM 1766 O O . ARG A 1 209 ? -61.901 4.646 65.637 1.00 49.06 209 ARG A O 1
ATOM 1773 N N . LEU A 1 210 ? -61.749 3.237 63.898 1.00 46.81 210 LEU A N 1
ATOM 1774 C CA . LEU A 1 210 ? -60.360 3.580 63.571 1.00 46.81 210 LEU A CA 1
ATOM 1775 C C . LEU A 1 210 ? -60.262 4.922 62.829 1.00 46.81 210 LEU A C 1
ATOM 1777 O O . LEU A 1 210 ? -59.337 5.683 63.117 1.00 46.81 210 LEU A O 1
ATOM 1781 N N . ASP A 1 211 ? -61.238 5.258 61.982 1.00 47.00 211 ASP A N 1
ATOM 1782 C CA . ASP A 1 211 ? -61.285 6.552 61.281 1.00 47.00 211 ASP A CA 1
ATOM 1783 C C . ASP A 1 211 ? -61.503 7.736 62.240 1.00 47.00 211 ASP A C 1
ATOM 1785 O O . ASP A 1 211 ? -60.784 8.735 62.161 1.00 47.00 211 ASP A O 1
ATOM 1789 N N . ASP A 1 212 ? -62.388 7.599 63.233 1.00 49.62 212 ASP A N 1
ATOM 1790 C CA . ASP A 1 212 ? -62.642 8.652 64.231 1.00 49.62 212 ASP A CA 1
ATOM 1791 C C . ASP A 1 212 ? -61.441 8.923 65.154 1.00 49.62 212 ASP A C 1
ATOM 1793 O O . ASP A 1 212 ? -61.238 10.047 65.631 1.00 49.62 212 ASP A O 1
ATOM 1797 N N . THR A 1 213 ? -60.640 7.893 65.436 1.00 53.12 213 THR A N 1
ATOM 1798 C CA . THR A 1 213 ? -59.500 8.009 66.359 1.00 53.12 213 THR A CA 1
ATOM 1799 C C . THR A 1 213 ? -58.249 8.513 65.638 1.00 53.12 213 THR A C 1
ATOM 1801 O O . THR A 1 213 ? -57.504 9.324 66.190 1.00 53.12 213 THR A O 1
ATOM 1804 N N . ASN A 1 214 ? -58.043 8.095 64.385 1.00 53.06 214 ASN A N 1
ATOM 1805 C CA . ASN A 1 214 ? -56.929 8.563 63.564 1.00 53.06 214 ASN A CA 1
ATOM 1806 C C . ASN A 1 214 ? -57.148 9.992 63.045 1.00 53.06 214 ASN A C 1
ATOM 1808 O O . ASN A 1 214 ? -56.194 10.767 63.042 1.00 53.06 214 ASN A O 1
ATOM 1812 N N . GLY A 1 215 ? -58.385 10.384 62.712 1.00 54.09 215 GLY A N 1
ATOM 1813 C CA . GLY A 1 215 ? -58.712 11.764 62.327 1.00 54.09 215 GLY A CA 1
ATOM 1814 C C . GLY A 1 215 ? -58.419 12.780 63.438 1.00 54.09 215 GLY A C 1
ATOM 1815 O O . GLY A 1 215 ? -57.741 13.779 63.206 1.00 54.09 215 GLY A O 1
ATOM 1816 N N . LYS A 1 216 ? -58.815 12.473 64.682 1.00 56.75 216 LYS A N 1
ATOM 1817 C CA . LYS A 1 216 ? -58.563 13.341 65.853 1.00 56.75 216 LYS A CA 1
ATOM 1818 C C . LYS A 1 216 ? -57.091 13.430 66.255 1.00 56.75 216 LYS A C 1
ATOM 1820 O O . LYS A 1 216 ? -56.667 14.439 66.818 1.00 56.75 216 LYS A O 1
ATOM 1825 N N . ASN A 1 217 ? -56.313 12.378 66.002 1.00 56.91 217 ASN A N 1
ATOM 1826 C CA . ASN A 1 217 ? -54.873 12.397 66.251 1.00 56.91 217 ASN A CA 1
ATOM 1827 C C . ASN A 1 217 ? -54.117 13.190 65.177 1.00 56.91 217 ASN A C 1
ATOM 1829 O O . ASN A 1 217 ? -53.111 13.810 65.511 1.00 56.91 217 ASN A O 1
ATOM 1833 N N . LEU A 1 218 ? -54.607 13.222 63.931 1.00 53.72 218 LEU A N 1
ATOM 1834 C CA . LEU A 1 218 ? -54.039 14.055 62.869 1.00 53.72 218 LEU A CA 1
ATOM 1835 C C . LEU A 1 218 ? -54.311 15.552 63.094 1.00 53.72 218 LEU A C 1
ATOM 1837 O O . LEU A 1 218 ? -53.394 16.351 62.939 1.00 53.72 218 LEU A O 1
ATOM 1841 N N . GLU A 1 219 ? -55.527 15.928 63.509 1.00 57.66 219 GLU A N 1
ATOM 1842 C CA . GLU A 1 219 ? -55.879 17.327 63.830 1.00 57.66 219 GLU A CA 1
ATOM 1843 C C . GLU A 1 219 ? -55.013 17.895 64.962 1.00 57.66 219 GLU A C 1
ATOM 1845 O O . GLU A 1 219 ? -54.435 18.967 64.817 1.00 57.66 219 GLU A O 1
ATOM 1850 N N . LYS A 1 220 ? -54.820 17.136 66.049 1.00 60.28 220 LYS A N 1
ATOM 1851 C CA . LYS A 1 220 ? -53.940 17.546 67.158 1.00 60.28 220 LYS A CA 1
ATOM 1852 C C . LYS A 1 220 ? -52.472 17.667 66.766 1.00 60.28 220 LYS A C 1
ATOM 1854 O O . LYS A 1 220 ? -51.745 18.456 67.362 1.00 60.28 220 LYS A O 1
ATOM 1859 N N . LEU A 1 221 ? -52.020 16.849 65.817 1.00 55.16 221 LEU A N 1
ATOM 1860 C CA . LEU A 1 221 ? -50.664 16.936 65.289 1.00 55.16 221 LEU A CA 1
ATOM 1861 C C . LEU A 1 221 ? -50.514 18.215 64.462 1.00 55.16 221 LEU A C 1
ATOM 1863 O O . LEU A 1 221 ? -49.555 18.941 64.665 1.00 55.16 221 LEU A O 1
ATOM 1867 N N . LEU A 1 222 ? -51.479 18.542 63.603 1.00 56.88 222 LEU A N 1
ATOM 1868 C CA . LEU A 1 222 ? -51.442 19.765 62.797 1.00 56.88 222 LEU A CA 1
ATOM 1869 C C . LEU A 1 222 ? -51.504 21.043 63.655 1.00 56.88 222 LEU A C 1
ATOM 1871 O O . LEU A 1 222 ? -50.713 21.948 63.410 1.00 56.88 222 LEU A O 1
ATOM 1875 N N . GLU A 1 223 ? -52.317 21.076 64.717 1.00 61.47 223 GLU A N 1
ATOM 1876 C CA . GLU A 1 223 ? -52.336 22.190 65.687 1.00 61.47 223 GLU A CA 1
ATOM 1877 C C . GLU A 1 223 ? -50.981 22.382 66.398 1.00 61.47 223 GLU A C 1
ATOM 1879 O O . GLU A 1 223 ? -50.571 23.506 66.663 1.00 61.47 223 GLU A O 1
ATOM 1884 N N . GLN A 1 224 ? -50.234 21.304 66.675 1.00 55.88 224 GLN A N 1
ATOM 1885 C CA . GLN A 1 224 ? -48.895 21.396 67.283 1.00 55.88 224 GLN A CA 1
ATOM 1886 C C . GLN A 1 224 ? -47.813 21.921 66.327 1.00 55.88 224 GLN A C 1
ATOM 1888 O O . GLN A 1 224 ? -46.739 22.31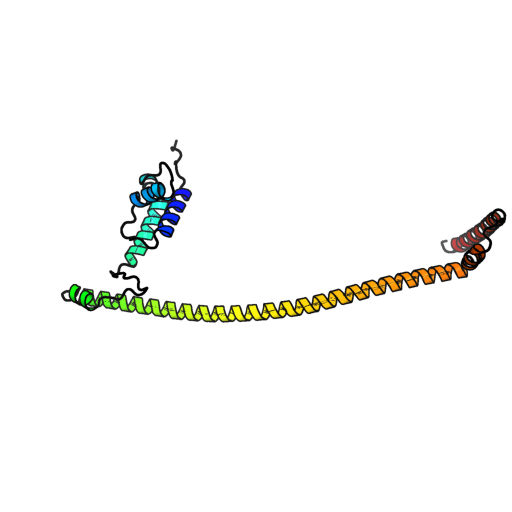4 66.785 1.00 55.88 224 GLN A O 1
ATOM 1893 N N . PHE A 1 225 ? -48.067 21.906 65.017 1.00 52.84 225 PHE A N 1
ATOM 1894 C CA . PHE A 1 225 ? -47.136 22.385 63.994 1.00 52.84 225 PHE A CA 1
ATOM 1895 C C . PHE A 1 225 ? -47.489 23.785 63.454 1.00 52.84 225 PHE A C 1
ATOM 1897 O O . PHE A 1 225 ? -46.640 24.380 62.789 1.00 52.84 225 PHE A O 1
ATOM 1904 N N . GLU A 1 226 ? -48.669 24.341 63.761 1.00 49.44 226 GLU A N 1
ATOM 1905 C CA . GLU A 1 226 ? -49.016 25.733 63.415 1.00 49.44 226 GLU A CA 1
ATOM 1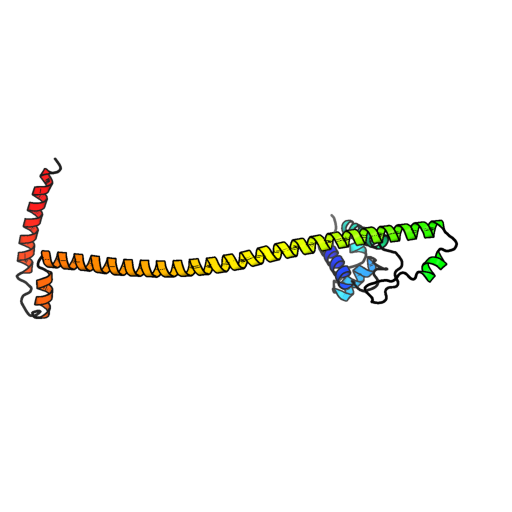906 C C . GLU A 1 226 ? -48.197 26.761 64.221 1.00 49.44 226 GLU A C 1
ATOM 1908 O O . GLU A 1 226 ? -47.752 27.752 63.650 1.00 49.44 226 GLU A O 1
ATOM 1913 N N . ASP A 1 227 ? -47.837 26.468 65.476 1.00 52.16 227 ASP A N 1
ATOM 1914 C CA . ASP A 1 227 ? -46.979 27.334 66.315 1.00 52.16 227 ASP A CA 1
ATOM 1915 C C . ASP A 1 227 ? -45.489 27.367 65.888 1.00 52.16 227 ASP A C 1
ATOM 1917 O O . ASP A 1 227 ? -44.666 28.030 66.521 1.00 52.16 227 ASP A O 1
ATOM 1921 N N . ILE A 1 228 ? -45.096 26.631 64.840 1.00 52.25 228 ILE A N 1
ATOM 1922 C CA . ILE A 1 228 ? -43.705 26.591 64.341 1.00 52.25 228 ILE A CA 1
ATOM 1923 C C . ILE A 1 228 ? -43.486 27.581 63.178 1.00 52.25 228 ILE A C 1
ATOM 1925 O O . ILE A 1 228 ? -42.338 27.848 62.815 1.00 52.25 228 ILE A O 1
ATOM 1929 N N . PHE A 1 229 ? -44.554 28.152 62.605 1.00 46.50 229 PHE A N 1
ATOM 1930 C CA . PHE A 1 229 ? -44.473 29.013 61.417 1.00 46.50 229 PHE A CA 1
ATOM 1931 C C . PHE A 1 229 ? -44.970 30.462 61.590 1.00 46.50 229 PHE A C 1
ATOM 1933 O O . PHE A 1 229 ? -44.958 31.185 60.592 1.00 46.50 229 PHE A O 1
ATOM 1940 N N . ASP A 1 230 ? -45.291 30.904 62.813 1.00 42.00 230 ASP A N 1
ATOM 1941 C CA . ASP A 1 230 ? -45.505 32.327 63.159 1.00 42.00 230 ASP A CA 1
ATOM 1942 C C . ASP A 1 230 ? -44.317 32.943 63.928 1.00 42.00 230 ASP A C 1
ATOM 1944 O O . ASP A 1 230 ? -43.865 32.358 64.942 1.00 42.00 230 ASP A O 1
#

Foldseek 3Di:
DDPDQPDDPVRVVVLVVCVCVVCVPPPPVDDALQVSQVCCCPVVVDPPRHSVSQVVDPVSVVVVVVVVVVVVVPDPPFDDDPDPDRDPPVVVLCVVCVVPVVVSVVVVVVVVVVVVVVVVVVVVVVVVVVVVVVVVVVVVVVVVVVVVVVVVVVVVVVVVVVVVVVVVVVVVVVVVVVVCVVCVVVVNNVVVVVCVVPVDDDPDPVVVVVCVVVVVVVVVVVVVCVVVPD

pLDDT: mean 71.55, std 18.42, range [35.47, 96.25]

Secondary structure (DSSP, 8-state):
-PPPPSS-HHHHHHHHHHHHHHTTTS-GGG--HHHHHHHHHHTS--TT--HHHHHT-HHHHHHHHHHHHHHHHT-S-----SSSS----HHHHHHHHTT-HHHHHHHHHHHHHHHHHHHHHHHHHHHHHHHHHHHHHHHHHHHHHHHHHHHHHHHHHHHHHHHHHHHHHHHHHHHHHHHHHHHHHTTHHHHHHHHSS--SS--SSHHHHHHHHHHHHHHHHHHHHHTT--

Radius of gyration: 48.37 Å; chains: 1; bounding box: 103×50×104 Å

Sequence (230 aa):
MSKEKKFTTEELYDILHKFFQDNKNKNIKKVSFSNIARYAKEELHIQGIEYYHFSRNKEINNRIKEFKKTLKEDIVQYTADNSYFANLNVKEFVKCNINNPDRLIKLLMNIQEMHKKLYDRTVNAELKVRELEKKLADVYSQKEDYKAKYKELKKESELMKQEIKAYKEVLEIKEEGQLIEALNSTGLYLVQKENEDTLDKKHNENIERLDDTNGKNLEKLLEQFEDIFD